Protein AF-A0AAV5A6N0-F1 (afdb_monomer)

Foldseek 3Di:
DPDDDPLVVVLVVVLVVQLVVLLVCCVVLVALCSLVLCLLPLLLVLLVSLQCLLVDPPHDPVLVVLPGQVLSVLLSVLSNLLSVLVVVLCVLVVVNDPNDHPVVLVVVPVVDPPVVSSVCSNVPSRNVSSVVSNVSNVVSNVSSPDDDDDDDPVSVVVSVVSVVVSVVVSLVSLCVSCVVVQQPQDVPDDPSNNDNQDVCNVCVVVVVCVVQVLVVLVVQQQDDPDRCVNVVSLVVCVVVVNNVVSCCSHVNDDPDDDDD

Radius of gyration: 23.98 Å; Cα contacts (8 Å, |Δi|>4): 231; chains: 1; bounding box: 43×50×78 Å

Secondary structure (DSSP, 8-state):
-----HHHHHHHHHHHHHHHHHHHHHHHHS--THHHHHHTTHHHHHHHHHHHGGGSTTS-HHHHHH---HHHHHHHHHHHHHHHHHHHHHHHTTTT-SS---HHHHHHHHHS-HHHHHHHIIIIIIIIHHHHHHHTTHHHHHHHHS----S-HHHHHHHHHHHHHHHHHHHHHHHHHHHHTTT---TTS-GGG-----HHHHHHHHHHHHH-TTHHHHHHHS-SS-TTHHHHHHHHHHHTT-HHHHHHHHH-S-TT----

Mean predicted aligned error: 9.58 Å

Organism: NCBI:txid1419009

pLDDT: mean 87.01, std 12.25, range [33.69, 98.44]

InterPro domains:
  IPR010721 Probable O-methyltransferase UstE-like [PF06966] (23-181)
  IPR010721 Probable O-methyltransferase UstE-like [PTHR32251] (14-182)

Solvent-accessible surface area (backbone atoms only — not comparable to full-atom values): 14402 Å² total; per-residue (Å²): 129,85,80,72,58,73,87,48,54,59,60,52,53,52,38,53,48,49,24,50,50,30,38,52,49,15,66,75,68,72,37,74,45,47,45,66,60,46,60,52,46,45,35,43,52,40,17,43,49,38,27,47,34,37,77,42,90,88,44,51,72,72,50,36,74,68,44,71,31,67,59,10,47,51,51,33,53,53,41,44,54,54,30,52,54,47,39,53,54,38,53,76,72,50,59,74,41,90,85,63,57,62,68,67,56,57,59,50,54,76,75,45,59,70,71,60,46,52,54,43,42,44,54,50,53,18,43,47,47,39,50,51,35,50,54,68,10,44,64,21,42,52,39,48,72,68,67,90,72,75,87,47,72,67,55,52,55,51,50,53,50,50,51,52,50,50,51,51,50,53,45,51,53,34,37,53,48,23,58,74,62,67,24,70,72,52,89,90,51,62,72,72,30,59,47,84,64,49,70,66,70,71,36,46,65,59,52,48,46,69,75,33,83,43,44,64,39,34,61,64,43,47,40,92,90,41,86,63,39,28,56,55,35,43,53,54,29,48,78,68,71,45,32,69,62,38,45,35,61,56,74,39,81,75,90,79,76,80,86,127

Sequence (260 aa):
MQHISPEFSVPIKFCLFNIAWTWIASVITRNVSQVDRVWTFLPTIYTAYYAIYPLLPFADPGIKSLGVSPRAGLMLLLQILWMVRLSYNTWRRGLFSLKDEDYRWEICRKQVPGWAFQIFNFFFIAVAQNILLFILGLPAHNALIRQPTTLGATDIILAELALVVLALEFTADNQQWSFQIKGVINPNEWFGACISWTEDDRQRESISGKKYPDYAAYQERVGMFWPFGTIVKGHLLNSKGKKAEIDRKVWGPVKGKRIE

Nearest PDB structures (foldseek):
  7o3v-assembly1_I  TM=1.937E-01  e=3.008E+00  Escherichia coli

Structure (mmCIF, N/CA/C/O backbone):
data_AF-A0AAV5A6N0-F1
#
_entry.id   AF-A0AAV5A6N0-F1
#
loop_
_atom_site.group_PDB
_atom_site.id
_atom_site.type_symbol
_atom_site.label_atom_id
_atom_site.label_alt_id
_atom_site.label_comp_id
_atom_site.label_asym_id
_atom_site.label_entity_id
_atom_site.label_seq_id
_atom_site.pdbx_PDB_ins_code
_atom_site.Cartn_x
_atom_site.Cartn_y
_atom_site.Cartn_z
_atom_site.occupancy
_atom_site.B_iso_or_equiv
_atom_site.auth_seq_id
_atom_site.auth_comp_id
_atom_site.auth_asym_id
_atom_site.auth_atom_id
_atom_site.pdbx_PDB_model_num
ATOM 1 N N . MET A 1 1 ? 12.523 25.504 -15.447 1.00 42.62 1 MET A N 1
ATOM 2 C CA . MET A 1 1 ? 11.725 24.370 -14.935 1.00 42.62 1 MET A CA 1
ATOM 3 C C . MET A 1 1 ? 12.485 23.108 -15.296 1.00 42.62 1 MET A C 1
ATOM 5 O O . MET A 1 1 ? 12.752 22.923 -16.473 1.00 42.62 1 M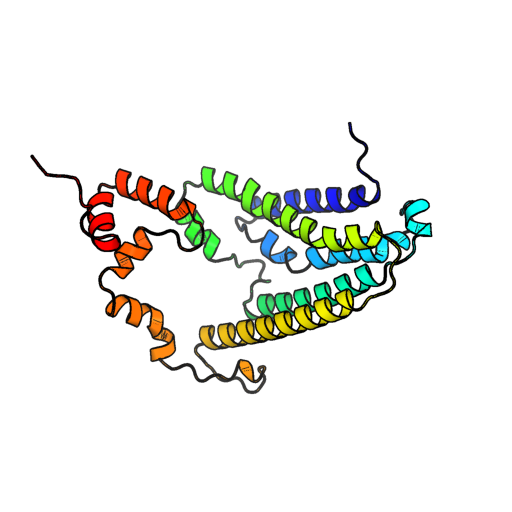ET A O 1
ATOM 9 N N . GLN A 1 2 ? 12.951 22.329 -14.316 1.00 49.78 2 GLN A N 1
ATOM 10 C CA . GLN A 1 2 ? 13.633 21.059 -14.594 1.00 49.78 2 GLN A CA 1
ATOM 11 C C . GLN A 1 2 ? 12.707 20.173 -15.436 1.00 49.78 2 GLN A C 1
ATOM 13 O O . GLN A 1 2 ? 11.541 19.998 -15.084 1.00 49.78 2 GLN A O 1
ATOM 18 N N . HIS A 1 3 ? 13.203 19.670 -16.565 1.00 75.38 3 HIS A N 1
ATOM 19 C CA . HIS A 1 3 ? 12.465 18.711 -17.378 1.00 75.38 3 HIS A CA 1
ATOM 20 C C . HIS A 1 3 ? 12.259 17.439 -16.546 1.00 75.38 3 HIS A C 1
ATOM 22 O O . HIS A 1 3 ? 13.224 16.795 -16.148 1.00 75.38 3 HIS A O 1
ATOM 28 N N . ILE A 1 4 ? 11.001 17.116 -16.238 1.00 80.00 4 ILE A N 1
ATOM 29 C CA . ILE A 1 4 ? 10.629 15.835 -15.628 1.00 80.00 4 ILE A CA 1
ATOM 30 C C . ILE A 1 4 ? 10.998 14.741 -16.629 1.00 80.00 4 ILE A C 1
ATOM 32 O O . ILE A 1 4 ? 10.589 14.837 -17.790 1.00 80.00 4 ILE A O 1
ATOM 36 N N . SER A 1 5 ? 11.748 13.722 -16.199 1.00 87.06 5 SER A N 1
ATOM 37 C CA . SER A 1 5 ? 12.096 12.611 -17.086 1.00 87.06 5 SER A CA 1
ATOM 38 C C . SER A 1 5 ? 10.818 11.944 -17.616 1.00 87.06 5 SER A C 1
ATOM 40 O O . SER A 1 5 ? 9.849 11.801 -16.856 1.00 87.06 5 SER A O 1
ATOM 42 N N . PRO A 1 6 ? 10.749 11.574 -18.903 1.00 86.62 6 PRO A N 1
ATOM 43 C CA . PRO A 1 6 ? 9.479 11.205 -19.529 1.00 86.62 6 PRO A CA 1
ATOM 44 C C . PRO A 1 6 ? 8.810 9.986 -18.881 1.00 86.62 6 PRO A C 1
ATOM 46 O O . PRO A 1 6 ? 7.580 9.943 -18.774 1.00 86.62 6 PRO A O 1
ATOM 49 N N . GLU A 1 7 ? 9.592 9.068 -18.317 1.00 90.19 7 GLU A N 1
ATOM 50 C CA . GLU A 1 7 ? 9.112 7.908 -17.574 1.00 90.19 7 GLU A CA 1
ATOM 51 C C . GLU A 1 7 ? 8.357 8.272 -16.284 1.00 90.19 7 GLU A C 1
ATOM 53 O O . GLU A 1 7 ? 7.518 7.499 -15.827 1.00 90.19 7 GLU A O 1
ATOM 58 N N . PHE A 1 8 ? 8.570 9.465 -15.723 1.00 94.56 8 PHE A N 1
ATOM 59 C CA . PHE A 1 8 ? 7.802 9.979 -14.582 1.00 94.56 8 PHE A CA 1
ATOM 60 C C . PHE A 1 8 ? 6.557 10.769 -14.984 1.00 94.56 8 PHE A C 1
ATOM 62 O O . PHE A 1 8 ? 5.693 11.024 -14.141 1.00 94.56 8 PHE A O 1
ATOM 69 N N . SER A 1 9 ? 6.427 11.143 -16.258 1.00 92.25 9 SER A N 1
ATOM 70 C CA . SER A 1 9 ? 5.360 12.039 -16.707 1.00 92.25 9 SER A CA 1
ATOM 71 C C . SER A 1 9 ? 3.957 11.469 -16.461 1.00 92.25 9 SER A C 1
ATOM 73 O O . SER A 1 9 ? 3.087 12.189 -15.968 1.00 92.25 9 SER A O 1
ATOM 75 N N . VAL A 1 10 ? 3.733 10.184 -16.759 1.00 94.56 10 VAL A N 1
ATOM 76 C CA . VAL A 1 10 ? 2.439 9.513 -16.559 1.00 94.56 10 VAL A CA 1
ATOM 77 C C . VAL A 1 10 ? 2.194 9.192 -15.078 1.00 94.56 10 VAL A C 1
ATOM 79 O O . VAL A 1 10 ? 1.145 9.604 -14.576 1.00 94.56 10 VAL A O 1
ATOM 82 N N . PRO A 1 11 ? 3.123 8.561 -14.329 1.00 96.50 11 PRO A N 1
ATOM 83 C CA . PRO A 1 11 ? 2.917 8.258 -12.913 1.00 96.50 11 PRO A CA 1
ATOM 84 C C . PRO A 1 11 ? 2.667 9.491 -12.045 1.00 96.50 11 PRO A C 1
ATOM 86 O O . PRO A 1 11 ? 1.787 9.452 -11.191 1.00 96.50 11 PRO A O 1
ATOM 89 N N . ILE A 1 12 ? 3.374 10.605 -12.280 1.00 97.38 12 ILE A N 1
ATOM 90 C CA . ILE A 1 12 ? 3.157 11.843 -11.515 1.00 97.38 12 ILE A CA 1
ATOM 91 C C . ILE A 1 12 ? 1.761 12.404 -11.790 1.00 97.38 12 ILE A C 1
ATOM 93 O O . ILE A 1 12 ? 1.041 12.731 -10.849 1.00 97.38 12 ILE A O 1
ATOM 97 N N . LYS A 1 13 ? 1.343 12.483 -13.060 1.00 97.06 13 LYS A N 1
ATOM 98 C CA . LYS A 1 13 ? -0.013 12.938 -13.414 1.00 97.06 13 LYS A CA 1
ATOM 99 C C . LYS A 1 13 ? -1.077 12.030 -12.807 1.00 97.06 13 LYS A C 1
ATOM 101 O O . LYS A 1 13 ? -2.070 12.525 -12.283 1.00 97.06 13 LYS A O 1
ATOM 106 N N . PHE A 1 14 ? -0.853 10.719 -12.836 1.00 97.75 14 PHE A N 1
ATOM 107 C CA . PHE A 1 14 ? -1.757 9.748 -12.236 1.00 97.75 14 PHE A CA 1
ATOM 108 C C . PHE A 1 14 ? -1.814 9.885 -10.708 1.00 97.75 14 PHE A C 1
ATOM 110 O O . PHE A 1 14 ? -2.900 9.846 -10.136 1.00 97.75 14 PHE A O 1
ATOM 117 N N . CYS A 1 15 ? -0.689 10.142 -10.041 1.00 98.19 15 CYS A N 1
ATOM 118 C CA . CYS A 1 15 ? -0.642 10.417 -8.605 1.00 98.19 15 CYS A CA 1
ATOM 119 C C . CYS A 1 15 ? -1.402 11.700 -8.250 1.00 98.19 15 CYS A C 1
ATOM 121 O O . CYS A 1 15 ? -2.264 11.678 -7.374 1.00 98.19 15 CYS A O 1
ATOM 123 N N . LEU A 1 16 ? -1.173 12.793 -8.986 1.00 98.25 16 LEU A N 1
ATOM 124 C CA . LEU A 1 16 ? -1.898 14.056 -8.804 1.00 98.25 16 LEU A CA 1
ATOM 125 C C . LEU A 1 16 ? -3.404 13.894 -9.032 1.00 98.25 16 LEU A C 1
ATOM 127 O O . LEU A 1 16 ? -4.202 14.419 -8.256 1.00 98.25 16 LEU A O 1
ATOM 131 N N . PHE A 1 17 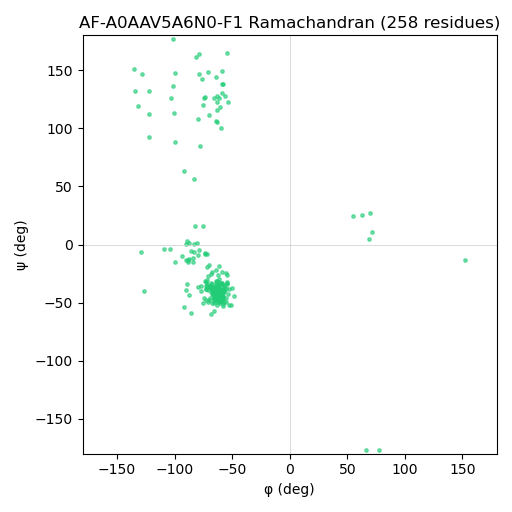? -3.796 13.130 -10.054 1.00 98.19 17 PHE A N 1
ATOM 132 C CA . PHE A 1 17 ? -5.190 12.763 -10.278 1.00 98.19 17 PHE A CA 1
ATOM 133 C C . PHE A 1 17 ? -5.762 12.007 -9.074 1.00 98.19 17 PHE A C 1
ATOM 135 O O . PHE A 1 17 ? -6.837 12.364 -8.593 1.00 98.19 17 PHE A O 1
ATOM 142 N N . ASN A 1 18 ? -5.037 11.012 -8.550 1.00 98.19 18 ASN A N 1
ATOM 143 C CA . ASN A 1 18 ? -5.483 10.241 -7.393 1.00 98.19 18 ASN A CA 1
ATOM 144 C C . ASN A 1 18 ? -5.620 11.084 -6.121 1.00 98.19 18 ASN A C 1
ATOM 146 O O . ASN A 1 18 ? -6.623 10.965 -5.418 1.00 98.19 18 ASN A O 1
ATOM 150 N N . ILE A 1 19 ? -4.687 12.002 -5.870 1.00 98.44 19 ILE A N 1
ATOM 151 C CA . ILE A 1 19 ? -4.791 12.987 -4.783 1.00 98.44 19 ILE A CA 1
ATOM 152 C C . ILE A 1 19 ? -6.065 13.821 -4.940 1.00 98.44 19 ILE A C 1
ATOM 154 O O . ILE A 1 19 ? -6.847 13.942 -3.997 1.00 98.44 19 ILE A O 1
ATOM 158 N N . ALA A 1 20 ? -6.286 14.379 -6.132 1.00 98.25 20 ALA A N 1
ATOM 159 C CA . ALA A 1 20 ? -7.414 15.262 -6.386 1.00 98.25 20 ALA A CA 1
ATOM 160 C C . ALA A 1 20 ? -8.752 14.537 -6.208 1.00 98.25 20 ALA A C 1
ATOM 162 O O . ALA A 1 20 ? -9.602 15.012 -5.455 1.00 98.25 20 ALA A O 1
ATOM 163 N N . TRP A 1 21 ? -8.948 13.381 -6.853 1.00 97.50 21 TRP A N 1
ATOM 164 C CA . TRP A 1 21 ? -10.245 12.708 -6.785 1.00 97.50 21 TRP A CA 1
ATOM 165 C C . TRP A 1 21 ? -10.503 12.108 -5.398 1.00 97.50 21 TRP A C 1
ATOM 167 O O . TRP A 1 21 ? -11.629 12.230 -4.920 1.00 97.50 21 TRP A O 1
ATOM 177 N N . THR A 1 22 ? -9.500 11.525 -4.719 1.00 96.62 22 THR A N 1
ATOM 178 C CA . THR A 1 22 ? -9.703 10.965 -3.364 1.00 96.62 22 THR A CA 1
ATOM 179 C C . THR A 1 22 ? -10.096 12.053 -2.370 1.00 96.62 22 THR A C 1
ATOM 181 O O . THR A 1 22 ? -10.990 11.837 -1.550 1.00 96.62 22 THR A O 1
ATOM 184 N N . TRP A 1 23 ? -9.493 13.241 -2.474 1.00 98.00 23 TRP A N 1
ATOM 185 C CA . TRP A 1 23 ? -9.856 14.391 -1.649 1.00 98.00 23 TRP A CA 1
ATOM 186 C C . TRP A 1 23 ? -11.234 14.965 -1.999 1.00 98.00 23 TRP A C 1
ATOM 188 O O . TRP A 1 23 ? -12.063 15.164 -1.113 1.00 98.00 23 TRP A O 1
ATOM 198 N N . ILE A 1 24 ? -11.526 15.195 -3.282 1.00 98.00 24 ILE A N 1
ATOM 199 C CA . ILE A 1 24 ? -12.835 15.716 -3.710 1.00 98.00 24 ILE A CA 1
ATOM 200 C C . ILE A 1 24 ? -13.952 14.759 -3.277 1.00 98.00 24 ILE A C 1
ATOM 202 O O . ILE A 1 24 ? -14.941 15.180 -2.672 1.00 98.00 24 ILE A O 1
ATOM 206 N N . ALA A 1 25 ? -13.775 13.461 -3.527 1.00 96.50 25 ALA A N 1
ATOM 207 C CA . ALA A 1 25 ? -14.723 12.440 -3.113 1.00 96.50 25 ALA A CA 1
ATOM 208 C C . ALA A 1 25 ? -14.880 12.408 -1.588 1.00 96.50 25 ALA A C 1
ATOM 210 O O . ALA A 1 25 ? -16.007 12.256 -1.113 1.00 96.50 25 ALA A O 1
ATOM 211 N N . SER A 1 26 ? -13.809 12.603 -0.808 1.00 95.50 26 SER A N 1
ATOM 212 C CA . SER A 1 26 ? -13.919 12.608 0.653 1.00 95.50 26 SER A CA 1
ATOM 213 C C . SER A 1 26 ? -14.704 13.792 1.201 1.00 95.50 26 SER A C 1
ATOM 215 O O . SER A 1 26 ? -15.463 13.627 2.158 1.00 95.50 26 SER A O 1
ATOM 217 N N . VAL A 1 27 ? -14.606 14.959 0.565 1.00 96.19 27 VAL A N 1
ATOM 218 C CA . VAL A 1 27 ? -15.408 16.136 0.924 1.00 96.19 27 VAL A CA 1
ATOM 219 C C . VAL A 1 27 ? -16.884 15.932 0.564 1.00 96.19 27 VAL A C 1
ATOM 221 O O . VAL A 1 27 ? -17.751 16.182 1.403 1.00 96.19 27 VAL A O 1
ATOM 224 N N . ILE A 1 28 ? -17.179 15.436 -0.644 1.00 96.25 28 ILE A N 1
ATOM 225 C CA . ILE A 1 28 ? -18.558 15.228 -1.128 1.00 96.25 28 ILE A CA 1
ATOM 226 C C . ILE A 1 28 ? -19.276 14.153 -0.306 1.00 96.25 28 ILE A C 1
ATOM 228 O O . ILE A 1 28 ? -20.402 14.350 0.144 1.00 96.25 28 ILE A O 1
ATOM 232 N N . THR A 1 29 ? -18.620 13.011 -0.103 1.00 94.38 29 THR A N 1
ATOM 233 C CA . THR A 1 29 ? -19.214 11.849 0.581 1.00 94.38 29 THR A CA 1
ATOM 234 C C . THR A 1 29 ? -19.119 11.932 2.101 1.00 94.38 29 THR A C 1
ATOM 236 O O . THR A 1 29 ? -19.740 11.127 2.790 1.00 94.38 29 THR A O 1
ATOM 239 N N . ARG A 1 30 ? -18.331 12.880 2.633 1.00 92.75 30 ARG A N 1
ATOM 240 C CA . ARG A 1 30 ? -17.928 12.952 4.049 1.00 92.75 30 ARG A CA 1
ATOM 241 C C . ARG A 1 30 ? -17.249 11.675 4.562 1.00 92.75 30 ARG A C 1
ATOM 243 O O . ARG A 1 30 ? -17.246 11.429 5.765 1.00 92.75 30 ARG A O 1
ATOM 250 N N . ASN A 1 31 ? -16.653 10.899 3.658 1.00 93.25 31 ASN A N 1
ATOM 251 C CA . ASN A 1 31 ? -15.955 9.651 3.939 1.00 93.25 31 ASN A CA 1
ATOM 252 C C . ASN A 1 31 ? -14.509 9.761 3.434 1.00 93.25 31 ASN A C 1
ATOM 254 O O . ASN A 1 31 ? -14.284 9.824 2.224 1.00 93.25 31 ASN A O 1
ATOM 258 N N . VAL A 1 32 ? -13.535 9.786 4.348 1.00 94.38 32 VAL A N 1
ATOM 259 C CA . VAL A 1 32 ? -12.106 9.970 4.025 1.00 94.38 32 VAL A CA 1
ATOM 260 C C . VAL A 1 32 ? -11.391 8.684 3.606 1.00 94.38 32 VAL A C 1
ATOM 262 O O . VAL A 1 32 ? -10.279 8.749 3.089 1.00 94.38 32 VAL A O 1
ATOM 265 N N . SER A 1 33 ? -12.054 7.529 3.692 1.00 92.12 33 SER A N 1
ATOM 266 C CA . SER A 1 33 ? -11.520 6.224 3.276 1.00 92.12 33 SER A CA 1
ATOM 267 C C . SER A 1 33 ? -11.484 6.002 1.759 1.00 92.12 33 SER A C 1
ATOM 269 O O . SER A 1 33 ? -11.314 4.880 1.289 1.00 92.12 33 SER A O 1
ATOM 271 N N . GLN A 1 34 ? -11.605 7.059 0.951 1.00 92.88 34 GLN A N 1
ATOM 272 C CA . GLN A 1 34 ? -11.480 6.956 -0.509 1.00 92.88 34 GLN A CA 1
ATOM 273 C C . GLN A 1 34 ? -10.108 6.416 -0.918 1.00 92.88 34 GLN A C 1
ATOM 275 O O . GLN A 1 34 ? -10.014 5.588 -1.822 1.00 92.88 34 GLN A O 1
ATOM 280 N N . VAL A 1 35 ? -9.052 6.853 -0.223 1.00 92.69 35 VAL A N 1
ATOM 281 C CA . VAL A 1 35 ? -7.691 6.375 -0.480 1.00 92.69 35 VAL A CA 1
ATOM 282 C C . VAL A 1 35 ? -7.521 4.904 -0.103 1.00 92.69 35 VAL A C 1
ATOM 284 O O . VAL A 1 35 ? -6.890 4.164 -0.852 1.00 92.69 35 VAL A O 1
ATOM 287 N N . ASP A 1 36 ? -8.157 4.456 0.987 1.00 89.38 36 ASP A N 1
ATOM 288 C CA . ASP A 1 36 ? -8.085 3.071 1.474 1.00 89.38 36 ASP A CA 1
ATOM 289 C C . ASP A 1 36 ? -8.577 2.082 0.399 1.00 89.38 36 ASP A C 1
ATOM 291 O O . ASP A 1 36 ? -8.027 0.992 0.235 1.00 89.38 36 ASP A O 1
ATOM 295 N N . ARG A 1 37 ? -9.566 2.496 -0.406 1.00 87.19 37 ARG A N 1
ATOM 296 C CA . ARG A 1 37 ? -10.141 1.686 -1.492 1.00 87.19 37 ARG A CA 1
ATOM 297 C C . ARG A 1 37 ? -9.170 1.471 -2.648 1.00 87.19 37 ARG A C 1
ATOM 299 O O . ARG A 1 37 ? -9.099 0.370 -3.186 1.00 87.19 37 ARG A O 1
ATOM 306 N N . VAL A 1 38 ? -8.413 2.500 -3.027 1.00 91.31 38 VAL A N 1
ATOM 307 C CA . VAL A 1 38 ? -7.443 2.407 -4.134 1.00 91.31 38 VAL A CA 1
ATOM 308 C C . VAL A 1 38 ? -6.064 1.932 -3.700 1.00 91.31 38 VAL A C 1
ATOM 310 O O . VAL A 1 38 ? -5.280 1.477 -4.535 1.00 91.31 38 VAL A O 1
ATOM 313 N N . TRP A 1 39 ? -5.788 1.955 -2.395 1.00 90.31 39 TRP A N 1
ATOM 314 C CA . TRP A 1 39 ? -4.541 1.477 -1.803 1.00 90.31 39 TRP A CA 1
ATOM 315 C C . TRP A 1 39 ? -4.218 0.026 -2.196 1.00 90.31 39 TRP A C 1
ATOM 317 O O . TRP A 1 39 ? -3.061 -0.317 -2.410 1.00 90.31 39 TRP A O 1
ATOM 327 N N . THR A 1 40 ? -5.251 -0.798 -2.384 1.00 88.94 40 THR A N 1
ATOM 328 C CA . THR A 1 40 ? -5.143 -2.214 -2.776 1.00 88.94 40 THR A CA 1
ATOM 329 C C . THR A 1 40 ? -4.752 -2.454 -4.241 1.00 88.94 40 THR A C 1
ATOM 331 O O . THR A 1 40 ? -4.462 -3.587 -4.618 1.00 88.94 40 THR A O 1
ATOM 334 N N . PHE A 1 41 ? -4.709 -1.405 -5.071 1.00 93.81 41 PHE A N 1
ATOM 335 C CA . PHE A 1 41 ? -4.453 -1.522 -6.513 1.00 93.81 41 PHE A CA 1
ATOM 336 C C . PHE A 1 41 ? -3.300 -0.641 -6.997 1.00 93.81 41 PHE A C 1
ATOM 338 O O . PHE A 1 41 ? -2.503 -1.065 -7.838 1.00 93.81 41 PHE A O 1
ATOM 345 N N . LEU A 1 42 ? -3.196 0.587 -6.479 1.00 96.50 42 LEU A N 1
ATOM 346 C CA . LEU A 1 42 ? -2.241 1.581 -6.974 1.00 96.50 42 LEU A CA 1
ATOM 347 C C . LEU A 1 42 ? -0.772 1.121 -6.939 1.00 96.50 42 LEU A C 1
ATOM 349 O O . LEU A 1 42 ? -0.087 1.356 -7.936 1.00 96.50 42 LEU A O 1
ATOM 353 N N . PRO A 1 43 ? -0.267 0.421 -5.901 1.00 96.62 43 PRO A N 1
ATOM 354 C CA . PRO A 1 43 ? 1.119 -0.048 -5.884 1.00 96.62 43 PRO A CA 1
ATOM 355 C C . PRO A 1 43 ? 1.435 -0.996 -7.043 1.00 96.62 43 PRO A C 1
ATOM 357 O O . PRO A 1 43 ? 2.481 -0.870 -7.683 1.00 96.62 43 PRO A O 1
ATOM 360 N N . THR A 1 44 ? 0.505 -1.902 -7.370 1.00 97.50 44 THR A N 1
ATOM 361 C CA . THR A 1 44 ? 0.630 -2.788 -8.533 1.00 97.50 44 THR A CA 1
ATOM 362 C C . THR A 1 44 ? 0.608 -1.991 -9.826 1.00 97.50 44 THR A C 1
ATOM 364 O O . THR A 1 44 ? 1.432 -2.255 -10.690 1.00 97.50 44 THR A O 1
ATOM 367 N N . ILE A 1 45 ? -0.274 -0.994 -9.963 1.00 98.12 45 ILE A N 1
ATOM 368 C CA . ILE A 1 45 ? -0.357 -0.170 -11.181 1.00 98.12 45 ILE A CA 1
ATOM 369 C C . ILE A 1 45 ? 0.953 0.593 -11.422 1.00 98.12 45 ILE A C 1
ATOM 371 O O . ILE A 1 45 ? 1.475 0.562 -12.537 1.00 98.12 45 ILE A O 1
ATOM 375 N N . TYR A 1 46 ? 1.521 1.234 -10.395 1.00 98.25 46 TYR A N 1
ATOM 376 C CA . TYR A 1 46 ? 2.799 1.943 -10.531 1.00 98.25 46 TYR A CA 1
ATOM 377 C C . TYR A 1 46 ? 3.961 0.992 -10.834 1.00 98.25 46 TYR A C 1
ATOM 379 O O . TYR A 1 46 ? 4.776 1.269 -11.713 1.00 98.25 46 TYR A O 1
ATOM 387 N N . THR A 1 47 ? 4.018 -0.152 -10.152 1.00 98.19 47 THR A N 1
ATOM 388 C CA . THR A 1 47 ? 5.051 -1.173 -10.390 1.00 98.19 47 THR A CA 1
ATOM 389 C C . THR A 1 47 ? 4.938 -1.756 -11.799 1.00 98.19 47 THR A C 1
ATOM 391 O O . THR A 1 47 ? 5.942 -1.878 -12.502 1.00 98.19 47 THR A O 1
ATOM 394 N N . ALA A 1 48 ? 3.715 -2.055 -12.246 1.00 98.19 48 ALA A N 1
ATOM 395 C CA . ALA A 1 48 ? 3.430 -2.578 -13.575 1.00 98.19 48 ALA A CA 1
ATOM 396 C C . ALA A 1 48 ? 3.830 -1.582 -14.653 1.00 98.19 48 ALA A C 1
ATOM 398 O O . ALA A 1 48 ? 4.498 -1.976 -15.604 1.00 98.19 48 ALA A O 1
ATOM 399 N N . TYR A 1 49 ? 3.484 -0.301 -14.470 1.00 97.81 49 TYR A N 1
ATOM 400 C CA . TYR A 1 49 ? 3.876 0.764 -15.385 1.00 97.81 49 TYR A CA 1
ATOM 401 C C . TYR A 1 49 ? 5.381 0.722 -15.654 1.00 97.81 49 TYR A C 1
ATOM 403 O O . TYR A 1 49 ? 5.768 0.638 -16.812 1.00 97.81 49 TYR A O 1
ATOM 411 N N . TYR A 1 50 ? 6.228 0.694 -14.619 1.00 97.12 50 TYR A N 1
ATOM 412 C CA . TYR A 1 50 ? 7.681 0.651 -14.815 1.00 97.12 50 TYR A CA 1
ATOM 413 C C . TYR A 1 50 ? 8.181 -0.683 -15.377 1.00 97.12 50 TYR A C 1
ATOM 415 O O . TYR A 1 50 ? 9.089 -0.684 -16.205 1.00 97.12 50 TYR A O 1
ATOM 423 N N . ALA A 1 51 ? 7.586 -1.810 -14.977 1.00 96.56 51 ALA A N 1
ATOM 424 C CA . ALA A 1 51 ? 7.971 -3.125 -15.484 1.00 96.56 51 ALA A CA 1
ATOM 425 C C . ALA A 1 51 ? 7.701 -3.280 -16.992 1.00 96.56 51 ALA A C 1
ATOM 427 O O . ALA A 1 51 ? 8.497 -3.908 -17.689 1.00 96.56 51 ALA A O 1
ATOM 428 N N . ILE A 1 52 ? 6.613 -2.688 -17.500 1.00 96.31 52 ILE A N 1
ATOM 429 C CA . ILE A 1 52 ? 6.218 -2.787 -18.914 1.00 96.31 52 ILE A CA 1
ATOM 430 C C . ILE A 1 52 ? 6.522 -1.527 -19.730 1.00 96.31 52 ILE A C 1
ATOM 432 O O . ILE A 1 52 ? 6.307 -1.551 -20.938 1.00 96.31 52 ILE A O 1
ATOM 436 N N . TYR A 1 53 ? 7.020 -0.444 -19.117 1.00 96.12 53 TYR A N 1
ATOM 437 C CA . TYR A 1 53 ? 7.275 0.837 -19.793 1.00 96.12 53 TYR A CA 1
ATOM 438 C C . TYR A 1 53 ? 8.043 0.682 -21.119 1.00 96.12 53 TYR A C 1
ATOM 440 O O . TYR A 1 53 ? 7.574 1.241 -22.105 1.00 96.12 53 TYR A O 1
ATOM 448 N N . PRO A 1 54 ? 9.111 -0.140 -21.234 1.00 94.94 54 PRO A N 1
ATOM 449 C CA . PRO A 1 54 ? 9.806 -0.379 -22.508 1.00 94.94 54 PRO A CA 1
ATOM 450 C C . PRO A 1 54 ? 8.922 -0.879 -23.660 1.00 94.94 54 PRO A C 1
ATOM 452 O O . PRO A 1 54 ? 9.277 -0.702 -24.821 1.00 94.94 54 PRO A O 1
ATOM 455 N N . LEU A 1 55 ? 7.787 -1.513 -23.358 1.00 95.00 55 LEU A N 1
ATOM 456 C CA . LEU A 1 55 ? 6.841 -2.036 -24.347 1.00 95.00 55 LEU A CA 1
ATOM 457 C C . LEU A 1 55 ? 5.788 -1.002 -24.767 1.00 95.00 55 LEU A C 1
ATOM 459 O O . LEU A 1 55 ? 5.060 -1.221 -25.735 1.00 95.00 55 LEU A O 1
ATOM 463 N N . LEU A 1 56 ? 5.664 0.113 -24.041 1.00 95.00 56 LEU A N 1
ATOM 464 C CA . LEU A 1 56 ? 4.618 1.100 -24.288 1.00 95.00 56 LEU A CA 1
ATOM 465 C C . LEU A 1 56 ? 4.947 1.953 -25.525 1.00 95.00 56 LEU A C 1
ATOM 467 O O . LEU A 1 56 ? 6.100 2.341 -25.743 1.00 95.00 56 LEU A O 1
ATOM 471 N N . PRO A 1 57 ? 3.939 2.315 -26.344 1.00 92.88 57 PRO A N 1
ATOM 472 C CA . PRO A 1 57 ? 4.167 3.023 -27.604 1.00 92.88 57 PRO A CA 1
ATOM 473 C C . PRO A 1 57 ? 4.795 4.404 -27.392 1.00 92.88 57 PRO A C 1
ATOM 475 O O . PRO A 1 57 ? 5.603 4.839 -28.211 1.00 92.88 57 PRO A O 1
ATOM 478 N N . PHE A 1 58 ? 4.482 5.051 -26.270 1.00 91.81 58 PHE A N 1
ATOM 479 C CA . PHE A 1 58 ? 4.973 6.374 -25.889 1.00 91.81 58 PHE A CA 1
ATOM 480 C C . PHE A 1 58 ? 6.282 6.353 -25.085 1.00 91.81 58 PHE A C 1
ATOM 482 O O . PHE A 1 58 ? 6.731 7.414 -24.664 1.00 91.81 58 PHE A O 1
ATOM 489 N N . ALA A 1 59 ? 6.887 5.185 -24.851 1.00 92.81 59 ALA A N 1
ATOM 490 C CA . ALA A 1 59 ? 8.165 5.120 -24.155 1.00 92.81 59 ALA A CA 1
ATOM 491 C C . ALA A 1 59 ? 9.314 5.656 -25.012 1.00 92.81 59 ALA A C 1
ATOM 493 O O . ALA A 1 59 ? 9.321 5.517 -26.243 1.00 92.81 59 ALA A O 1
ATOM 494 N N . ASP A 1 60 ? 10.303 6.242 -24.345 1.00 91.00 60 ASP A N 1
ATOM 495 C CA . ASP A 1 60 ? 11.454 6.855 -24.995 1.00 91.00 60 ASP A CA 1
ATOM 496 C C . ASP A 1 60 ? 12.288 5.822 -25.756 1.00 91.00 60 ASP A C 1
ATOM 498 O O . ASP A 1 60 ? 12.469 4.703 -25.265 1.00 91.00 60 ASP A O 1
ATOM 502 N N . PRO A 1 61 ? 12.875 6.186 -26.911 1.00 90.94 61 PRO A N 1
ATOM 503 C CA . PRO A 1 61 ? 13.718 5.274 -27.684 1.00 90.94 61 PRO A CA 1
ATOM 504 C C . PRO A 1 61 ? 14.847 4.640 -26.860 1.00 90.94 61 PRO A C 1
ATOM 506 O O . PRO A 1 61 ? 15.115 3.448 -27.000 1.00 90.94 61 PRO A O 1
ATOM 509 N N . GLY A 1 62 ? 15.458 5.411 -25.952 1.00 89.31 62 GLY A N 1
ATOM 510 C CA . GLY A 1 62 ? 16.492 4.906 -25.048 1.00 89.31 62 GLY A CA 1
ATOM 511 C C . GLY A 1 62 ? 15.969 3.803 -24.129 1.00 89.31 62 GLY A C 1
ATOM 512 O O . GLY A 1 62 ? 16.581 2.746 -24.041 1.00 89.31 62 GLY A O 1
ATOM 513 N N . ILE A 1 63 ? 14.794 3.981 -23.524 1.00 90.88 63 ILE A N 1
ATOM 514 C CA . ILE A 1 63 ? 14.214 2.965 -22.638 1.00 90.88 63 ILE A CA 1
ATOM 515 C C . ILE A 1 63 ? 13.698 1.752 -23.417 1.00 90.88 63 ILE A C 1
ATOM 517 O O . ILE A 1 63 ? 13.861 0.620 -22.966 1.00 90.88 63 ILE A O 1
ATOM 521 N N . LYS A 1 64 ? 13.153 1.956 -24.621 1.00 92.25 64 LYS A N 1
ATOM 522 C CA . LYS A 1 64 ? 12.786 0.852 -25.520 1.00 92.25 64 LYS A CA 1
ATOM 523 C C . LYS A 1 64 ? 13.986 -0.039 -25.838 1.00 92.25 64 LYS A C 1
ATOM 525 O O . LYS A 1 64 ? 13.849 -1.258 -25.815 1.00 92.25 64 LYS A O 1
ATOM 530 N N . SER A 1 65 ? 15.159 0.555 -26.072 1.00 90.12 65 SER A N 1
ATOM 531 C CA . SER A 1 65 ? 16.389 -0.204 -26.337 1.00 90.12 65 SER A CA 1
ATOM 532 C C . SER A 1 65 ? 16.903 -1.006 -25.136 1.00 90.12 65 SER A C 1
ATOM 534 O O . SER A 1 65 ? 17.575 -2.012 -25.340 1.00 90.12 65 SER A O 1
ATOM 536 N N . LEU A 1 66 ? 16.554 -0.615 -23.901 1.00 89.19 66 LEU A N 1
ATOM 537 C CA . LEU A 1 66 ? 16.885 -1.391 -22.698 1.00 89.19 66 LEU A CA 1
ATOM 538 C C . LEU A 1 66 ? 16.063 -2.683 -22.600 1.00 89.19 66 LEU A C 1
ATOM 540 O O . LEU A 1 66 ? 16.509 -3.648 -21.988 1.00 89.19 66 LEU A O 1
ATOM 544 N N . GLY A 1 67 ? 14.864 -2.712 -23.186 1.00 91.00 67 GLY A N 1
ATOM 545 C CA . GLY A 1 67 ? 13.953 -3.844 -23.063 1.00 91.00 67 GLY A CA 1
ATOM 546 C C . GLY A 1 67 ? 13.425 -4.052 -21.637 1.00 91.00 67 GLY A C 1
ATOM 547 O O . GLY A 1 67 ? 13.670 -3.270 -20.714 1.00 91.00 67 GLY A O 1
ATOM 548 N N . VAL A 1 68 ? 12.635 -5.113 -21.462 1.00 91.88 68 VAL A N 1
ATOM 549 C CA . VAL A 1 68 ? 11.979 -5.432 -20.185 1.00 91.88 68 VAL A CA 1
ATOM 550 C C . VAL A 1 68 ? 12.989 -5.991 -19.187 1.00 91.88 68 VAL A C 1
ATOM 552 O O . VAL A 1 68 ? 13.653 -6.988 -19.455 1.00 91.88 68 VAL A O 1
ATOM 555 N N . SER A 1 69 ? 13.050 -5.383 -18.000 1.00 93.44 69 SER A N 1
ATOM 556 C CA . SER A 1 69 ? 13.910 -5.830 -16.901 1.00 93.44 69 SER A CA 1
ATOM 557 C C . SER A 1 69 ? 13.330 -7.080 -16.219 1.00 93.44 69 SER A C 1
ATOM 559 O O . SER A 1 69 ? 12.242 -6.994 -15.634 1.00 93.44 69 SER A O 1
ATOM 561 N N . PRO A 1 70 ? 14.048 -8.224 -16.190 1.00 94.12 70 PRO A N 1
ATOM 562 C CA . PRO A 1 70 ? 13.605 -9.416 -15.460 1.00 94.12 70 PRO A CA 1
ATOM 563 C C . PRO A 1 70 ? 13.370 -9.144 -13.969 1.00 94.12 70 PRO A C 1
ATOM 565 O O . PRO A 1 70 ? 12.439 -9.674 -13.368 1.00 94.12 70 PRO A O 1
ATOM 568 N N . ARG A 1 71 ? 14.184 -8.260 -13.378 1.00 95.44 71 ARG A N 1
ATOM 569 C CA . ARG A 1 71 ? 14.070 -7.836 -11.978 1.00 95.44 71 ARG A CA 1
ATOM 570 C C . ARG A 1 71 ? 12.804 -7.020 -11.727 1.00 95.44 71 ARG A C 1
ATOM 572 O O . ARG A 1 71 ? 12.120 -7.265 -10.738 1.00 95.44 71 ARG A O 1
ATOM 579 N N . ALA A 1 72 ? 12.459 -6.092 -12.622 1.00 95.62 72 ALA A N 1
ATOM 580 C CA . ALA A 1 72 ? 11.199 -5.354 -12.517 1.00 95.62 72 ALA A CA 1
ATOM 581 C C . ALA A 1 72 ? 9.984 -6.288 -12.679 1.00 95.62 72 ALA A C 1
ATOM 583 O O . ALA A 1 72 ? 8.994 -6.130 -11.967 1.00 95.62 72 ALA A O 1
ATOM 584 N N . GLY A 1 73 ? 10.083 -7.302 -13.548 1.00 95.50 73 GLY A N 1
ATOM 585 C CA . GLY A 1 73 ? 9.073 -8.359 -13.673 1.00 95.50 73 GLY A CA 1
ATOM 586 C C . GLY A 1 73 ? 8.901 -9.186 -12.393 1.00 95.50 73 GLY A C 1
ATOM 587 O O . GLY A 1 73 ? 7.774 -9.414 -11.956 1.00 95.50 73 GLY A O 1
ATOM 588 N N . LEU A 1 74 ? 10.003 -9.572 -11.743 1.00 96.62 74 LEU A N 1
ATOM 589 C CA . LEU A 1 74 ? 9.979 -10.267 -10.450 1.00 96.62 74 LEU A CA 1
ATOM 590 C C . LEU A 1 74 ? 9.337 -9.406 -9.349 1.00 96.62 74 LEU A C 1
ATOM 592 O O . LEU A 1 74 ? 8.475 -9.888 -8.616 1.00 96.62 74 LEU A O 1
ATOM 596 N N . MET A 1 75 ? 9.702 -8.121 -9.270 1.00 97.25 75 MET A N 1
ATOM 597 C CA . MET A 1 75 ? 9.078 -7.167 -8.345 1.00 97.25 75 MET A CA 1
ATOM 598 C C . MET A 1 75 ? 7.574 -7.039 -8.597 1.00 97.25 75 MET A C 1
ATOM 600 O O . MET A 1 75 ? 6.799 -7.056 -7.645 1.00 97.25 75 MET A O 1
ATOM 604 N N . LEU A 1 76 ? 7.149 -6.966 -9.863 1.00 98.00 76 LEU A N 1
ATOM 605 C CA . LEU A 1 76 ? 5.734 -6.925 -10.223 1.00 98.00 76 LEU A CA 1
ATOM 606 C C . LEU A 1 76 ? 4.990 -8.185 -9.767 1.00 98.00 76 LEU A C 1
ATOM 608 O O . LEU A 1 76 ? 3.912 -8.067 -9.192 1.00 98.00 76 LEU A O 1
ATOM 612 N N . LEU A 1 77 ? 5.554 -9.376 -9.979 1.00 98.00 77 LEU A N 1
ATOM 613 C CA . LEU A 1 77 ? 4.934 -10.627 -9.536 1.00 98.00 77 LEU A CA 1
ATOM 614 C C . LEU A 1 77 ? 4.729 -10.646 -8.014 1.00 98.00 77 LEU A C 1
ATOM 616 O O . LEU A 1 77 ? 3.625 -10.924 -7.544 1.00 98.00 77 LEU A O 1
ATOM 620 N N . LEU A 1 78 ? 5.766 -10.304 -7.245 1.00 98.06 78 LEU A N 1
ATOM 621 C CA . LEU A 1 78 ? 5.684 -10.241 -5.782 1.00 98.06 78 LEU A CA 1
ATOM 622 C C . LEU A 1 78 ? 4.677 -9.176 -5.318 1.00 98.06 78 LEU A C 1
ATOM 624 O O . LEU A 1 78 ? 3.880 -9.427 -4.415 1.00 98.06 78 LEU A O 1
ATOM 628 N N . GLN A 1 79 ? 4.660 -8.015 -5.977 1.00 97.56 79 GLN A N 1
ATOM 629 C CA . GLN A 1 79 ? 3.716 -6.931 -5.712 1.00 97.56 79 GLN A CA 1
ATOM 630 C C . GLN A 1 79 ? 2.263 -7.352 -5.993 1.00 97.56 79 GLN A C 1
ATOM 632 O O . GLN A 1 79 ? 1.374 -7.011 -5.212 1.00 97.56 79 GLN A O 1
ATOM 637 N N . ILE A 1 80 ? 2.017 -8.124 -7.061 1.00 97.81 80 ILE A N 1
ATOM 638 C CA . ILE A 1 80 ? 0.702 -8.709 -7.368 1.00 97.81 80 ILE A CA 1
ATOM 639 C C . ILE A 1 80 ? 0.282 -9.670 -6.257 1.00 97.81 80 ILE A C 1
ATOM 641 O O . ILE A 1 80 ? -0.826 -9.537 -5.745 1.00 97.81 80 ILE A O 1
ATOM 645 N N . LEU A 1 81 ? 1.151 -10.600 -5.848 1.00 97.69 81 LEU A N 1
ATOM 646 C CA . LEU A 1 81 ? 0.841 -11.546 -4.768 1.00 97.69 81 LEU A CA 1
ATOM 647 C C . LEU A 1 81 ? 0.499 -10.813 -3.464 1.00 97.69 81 LEU A C 1
ATOM 649 O O . LEU A 1 81 ? -0.499 -11.130 -2.813 1.00 97.69 81 LEU A O 1
ATOM 653 N N . TRP A 1 82 ? 1.289 -9.796 -3.112 1.00 97.19 82 TRP A N 1
ATOM 654 C CA . TRP A 1 82 ? 1.061 -8.986 -1.917 1.00 97.19 82 TRP A CA 1
ATOM 655 C C . TRP A 1 82 ? -0.267 -8.216 -1.989 1.00 97.19 82 TRP A C 1
ATOM 657 O O . TRP A 1 82 ? -1.036 -8.204 -1.026 1.00 97.19 82 TRP A O 1
ATOM 667 N N . MET A 1 83 ? -0.599 -7.643 -3.147 1.00 95.69 83 MET A N 1
ATOM 668 C CA . MET A 1 83 ? -1.854 -6.906 -3.343 1.00 95.69 83 MET A CA 1
ATOM 669 C C . MET A 1 83 ? -3.080 -7.819 -3.428 1.00 95.69 83 MET A C 1
ATOM 671 O O . MET A 1 83 ? -4.148 -7.435 -2.952 1.00 95.69 83 MET A O 1
ATOM 675 N N . VAL A 1 84 ? -2.948 -9.045 -3.945 1.00 95.12 84 VAL A N 1
ATOM 676 C CA . VAL A 1 84 ? -4.007 -10.068 -3.892 1.00 95.12 84 VAL A CA 1
ATOM 677 C C . VAL A 1 84 ? -4.292 -10.464 -2.444 1.00 95.12 84 VAL A C 1
ATOM 679 O O . VAL A 1 84 ? -5.455 -10.445 -2.036 1.00 95.12 84 VAL A O 1
ATOM 682 N N . ARG A 1 85 ? -3.249 -10.748 -1.645 1.00 94.19 85 ARG A N 1
ATOM 683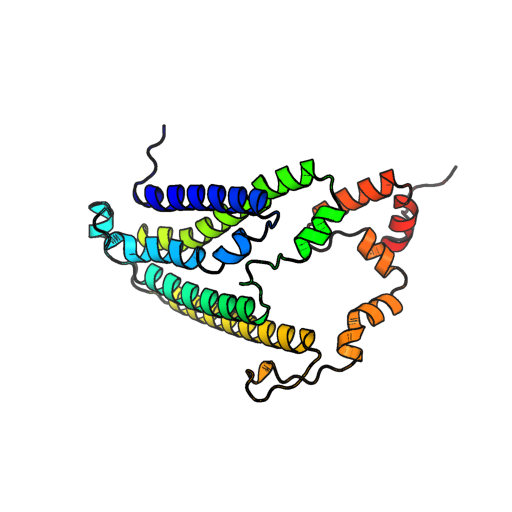 C CA . ARG A 1 85 ? -3.379 -11.036 -0.202 1.00 94.19 85 ARG A CA 1
ATOM 684 C C . ARG A 1 85 ? -4.152 -9.926 0.503 1.00 94.19 85 ARG A C 1
ATOM 686 O O . ARG A 1 85 ? -5.132 -10.170 1.208 1.00 94.19 85 ARG A O 1
ATOM 693 N N . LEU A 1 86 ? -3.704 -8.698 0.296 1.00 93.19 86 LEU A N 1
ATOM 694 C CA . LEU A 1 86 ? -4.290 -7.523 0.906 1.00 93.19 86 LEU A CA 1
ATOM 695 C C . LEU A 1 86 ? -5.740 -7.302 0.453 1.00 93.19 86 LEU A C 1
ATOM 697 O O . LEU A 1 86 ? -6.600 -7.058 1.293 1.00 93.19 86 LEU A O 1
ATOM 701 N N . SER A 1 87 ? -6.026 -7.411 -0.846 1.00 92.69 87 SER A N 1
ATOM 702 C CA . SER A 1 87 ? -7.381 -7.258 -1.391 1.00 92.69 87 SER A CA 1
ATOM 703 C C . SER A 1 87 ? -8.333 -8.298 -0.808 1.00 92.69 87 SER A C 1
ATOM 705 O O . SER A 1 87 ? -9.449 -7.959 -0.422 1.00 92.69 87 SER A O 1
ATOM 707 N N . TYR A 1 88 ? -7.880 -9.547 -0.669 1.00 91.00 88 TYR A N 1
ATOM 708 C CA . TYR A 1 88 ? -8.630 -10.595 0.017 1.00 91.00 88 TYR A CA 1
ATOM 709 C C . TYR A 1 88 ? -8.929 -10.220 1.478 1.00 91.00 88 TYR A C 1
ATOM 711 O O . TYR A 1 88 ? -10.070 -10.346 1.929 1.00 91.00 88 TYR A O 1
ATOM 719 N N . ASN A 1 89 ? -7.944 -9.691 2.210 1.00 89.62 89 ASN A N 1
ATOM 720 C CA . ASN A 1 89 ? -8.144 -9.235 3.587 1.00 89.62 89 ASN A CA 1
ATOM 721 C C . ASN A 1 89 ? -9.146 -8.065 3.679 1.00 89.62 89 ASN A C 1
ATOM 723 O O . ASN A 1 89 ? -10.055 -8.082 4.509 1.00 89.62 89 ASN A O 1
ATOM 727 N N . THR A 1 90 ? -9.023 -7.080 2.788 1.00 87.25 90 THR A N 1
ATOM 728 C CA . THR A 1 90 ? -9.927 -5.923 2.678 1.00 87.25 90 THR A CA 1
ATOM 729 C C . THR A 1 90 ? -11.358 -6.357 2.359 1.00 87.25 90 THR A C 1
ATOM 731 O O . THR A 1 90 ? -12.303 -5.879 2.990 1.00 87.25 90 THR A O 1
ATOM 734 N N . TRP A 1 91 ? -11.525 -7.301 1.428 1.00 87.19 91 TRP A N 1
ATOM 735 C CA . TRP A 1 91 ? -12.826 -7.851 1.048 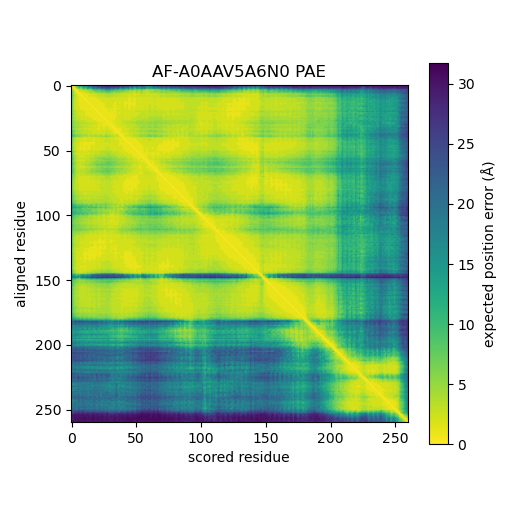1.00 87.19 91 TRP A CA 1
ATOM 736 C C . TRP A 1 91 ? -13.523 -8.553 2.213 1.00 87.19 91 TRP A C 1
ATOM 738 O O . TRP A 1 91 ? -14.672 -8.224 2.505 1.00 87.19 91 TRP A O 1
ATOM 748 N N . ARG A 1 92 ? -12.827 -9.444 2.935 1.00 85.44 92 ARG A N 1
ATOM 749 C CA . ARG A 1 92 ? -13.406 -10.149 4.097 1.00 85.44 92 ARG A CA 1
ATOM 750 C C . ARG A 1 92 ? -13.898 -9.200 5.182 1.00 85.44 92 ARG A C 1
ATOM 752 O O . ARG A 1 92 ? -14.931 -9.439 5.795 1.00 85.44 92 ARG A O 1
ATOM 759 N N . ARG A 1 93 ? -13.182 -8.094 5.391 1.00 79.19 93 ARG A N 1
ATOM 760 C CA . ARG A 1 93 ? -13.538 -7.066 6.379 1.00 79.19 93 ARG A CA 1
ATOM 761 C C . ARG A 1 93 ? -14.624 -6.098 5.895 1.00 79.19 93 ARG A C 1
ATOM 763 O O . ARG A 1 93 ? -14.950 -5.167 6.622 1.00 79.19 93 ARG A O 1
ATOM 770 N N . GLY A 1 94 ? -15.159 -6.282 4.685 1.00 79.88 94 GLY A N 1
ATOM 771 C CA . GLY A 1 94 ? -16.194 -5.418 4.111 1.00 79.88 94 GLY A CA 1
ATOM 772 C C . GLY A 1 94 ? -15.702 -4.025 3.705 1.00 79.88 94 GLY A C 1
ATOM 773 O O . GLY A 1 94 ? -16.507 -3.167 3.358 1.00 79.88 94 GLY A O 1
ATOM 774 N N . LEU A 1 95 ? -14.387 -3.783 3.691 1.00 74.81 95 LEU A N 1
ATOM 775 C CA . LEU A 1 95 ? -13.801 -2.450 3.486 1.00 74.81 95 LEU A CA 1
ATOM 776 C C . LEU A 1 95 ? -13.932 -1.925 2.042 1.00 74.81 95 LEU A C 1
ATOM 778 O O . LEU A 1 95 ? -13.666 -0.754 1.784 1.00 74.81 95 LEU A O 1
ATOM 782 N N . PHE A 1 96 ? -14.389 -2.756 1.097 1.00 82.00 96 PHE A N 1
ATOM 783 C CA . PHE A 1 96 ? -14.788 -2.305 -0.244 1.00 82.00 96 PHE A CA 1
ATOM 784 C C . PHE A 1 96 ? -16.183 -1.664 -0.289 1.00 82.00 96 PHE A C 1
ATOM 786 O O . PHE A 1 96 ? -16.586 -1.139 -1.328 1.00 82.00 96 PHE A O 1
ATOM 793 N N . SER A 1 97 ? -16.923 -1.668 0.820 1.00 83.25 97 SER A N 1
ATOM 794 C CA . SER A 1 97 ? -18.184 -0.945 0.934 1.00 83.25 97 SER A CA 1
ATOM 795 C C . SER A 1 97 ? -17.984 0.553 0.689 1.00 83.25 97 SER A C 1
ATOM 797 O O . SER A 1 97 ? -17.117 1.213 1.270 1.00 83.25 97 SER A O 1
ATOM 799 N N . LEU A 1 98 ? -18.821 1.118 -0.182 1.00 79.75 98 LEU A N 1
ATOM 800 C CA . LEU A 1 98 ? -18.819 2.556 -0.468 1.00 79.75 98 LEU A CA 1
ATOM 801 C C . LEU A 1 98 ? -19.375 3.385 0.698 1.00 79.75 98 LEU A C 1
ATOM 803 O O . LEU A 1 98 ? -19.132 4.590 0.765 1.00 79.75 98 LEU A O 1
ATOM 807 N N . LYS A 1 99 ? -20.125 2.748 1.604 1.00 83.44 99 LYS A N 1
ATOM 808 C CA . LYS A 1 99 ? -20.744 3.405 2.759 1.00 83.44 99 LYS A CA 1
ATOM 809 C C . LYS A 1 99 ? -19.825 3.405 3.971 1.00 83.44 99 LYS A C 1
ATOM 811 O O . LYS A 1 99 ? -19.825 4.380 4.716 1.00 83.44 99 LYS A O 1
ATOM 816 N N . ASP A 1 100 ? -19.033 2.351 4.127 1.00 84.31 100 ASP A N 1
ATOM 817 C CA . ASP A 1 100 ? -18.197 2.184 5.306 1.00 84.31 100 ASP A CA 1
ATOM 818 C C . ASP A 1 100 ? -16.936 3.044 5.220 1.00 84.31 100 ASP A C 1
ATOM 820 O O . ASP A 1 100 ? -16.393 3.331 4.147 1.00 84.31 100 ASP A O 1
ATOM 824 N N . GLU A 1 101 ? -16.501 3.502 6.383 1.00 88.62 101 GLU A N 1
ATOM 825 C CA . GLU A 1 101 ? -15.301 4.297 6.588 1.00 88.62 101 GLU A CA 1
ATOM 826 C C . GLU A 1 101 ? -14.476 3.624 7.683 1.00 88.62 101 GLU A C 1
ATOM 828 O O . GLU A 1 101 ? -15.024 3.017 8.607 1.00 88.62 101 GLU A O 1
ATOM 833 N N . ASP A 1 102 ? -13.154 3.714 7.586 1.00 88.00 102 ASP A N 1
ATOM 834 C CA . ASP A 1 102 ? -12.282 3.164 8.611 1.00 88.00 102 ASP A CA 1
ATOM 835 C C . ASP A 1 102 ? -12.536 3.856 9.964 1.00 88.00 102 ASP A C 1
ATOM 837 O O . ASP A 1 102 ? -12.471 5.083 10.101 1.00 88.00 102 ASP A O 1
ATOM 841 N N . TYR A 1 103 ? -12.808 3.044 10.989 1.00 87.44 103 TYR A N 1
ATOM 842 C CA . TYR A 1 103 ? -13.147 3.491 12.342 1.00 87.44 103 TYR A CA 1
ATOM 843 C C . TYR A 1 103 ? -12.099 4.436 12.957 1.00 87.44 103 TYR A C 1
ATOM 845 O O . TYR A 1 103 ? -12.429 5.276 13.803 1.00 87.44 103 TYR A O 1
ATOM 853 N N . ARG A 1 104 ? -10.829 4.345 12.530 1.00 89.38 104 ARG A N 1
ATOM 854 C CA . ARG A 1 104 ? -9.742 5.221 12.998 1.00 89.38 104 ARG A CA 1
ATOM 855 C C . ARG A 1 104 ? -10.042 6.688 12.706 1.00 89.38 104 ARG A C 1
ATOM 857 O O . ARG A 1 104 ? -9.691 7.557 13.508 1.00 89.38 104 ARG A O 1
ATOM 864 N N . TRP A 1 105 ? -10.726 6.976 11.602 1.00 91.25 105 TRP A N 1
ATOM 865 C CA . TRP A 1 105 ? -11.066 8.340 11.212 1.00 91.25 105 TRP A CA 1
ATOM 866 C C . TRP A 1 105 ? -12.167 8.939 12.088 1.00 91.25 105 TRP A C 1
ATOM 868 O O . TRP A 1 105 ? -12.147 10.138 12.374 1.00 91.25 105 TRP A O 1
ATOM 878 N N . GLU A 1 106 ? -13.107 8.129 12.579 1.00 90.06 106 GLU A N 1
ATOM 879 C CA . GLU A 1 106 ? -14.091 8.569 13.576 1.00 90.06 106 GLU A CA 1
ATOM 880 C C . GLU A 1 106 ? -13.410 8.937 14.902 1.00 90.06 106 GLU A C 1
ATOM 882 O O . GLU A 1 106 ? -13.659 10.012 15.456 1.00 90.06 106 GLU A O 1
ATOM 887 N N . ILE A 1 107 ? -12.494 8.085 15.377 1.00 89.12 107 ILE A N 1
ATOM 888 C CA . ILE A 1 107 ? -11.705 8.349 16.588 1.00 89.12 107 ILE A CA 1
ATOM 889 C C . ILE A 1 107 ? -10.889 9.638 16.421 1.00 89.12 107 ILE A C 1
ATOM 891 O O . ILE A 1 107 ? -10.873 10.473 17.325 1.00 89.12 107 ILE A O 1
ATOM 895 N N . CYS A 1 108 ? -10.253 9.830 15.262 1.00 88.50 108 CYS A N 1
ATOM 896 C CA . CYS A 1 108 ? -9.483 11.035 14.961 1.00 88.50 108 CYS A CA 1
ATOM 897 C C . CYS A 1 108 ? -10.365 12.296 14.955 1.00 88.50 108 CYS A C 1
ATOM 899 O O . CYS A 1 108 ? -10.025 13.275 15.620 1.00 88.50 108 CYS A O 1
ATOM 901 N N . ARG A 1 109 ? -11.541 12.263 14.306 1.00 88.88 109 ARG A N 1
ATOM 902 C CA . ARG A 1 109 ? -12.494 13.395 14.294 1.00 88.88 109 ARG A CA 1
ATOM 903 C C . ARG A 1 109 ? -12.964 13.809 15.681 1.00 88.88 109 ARG A C 1
ATOM 905 O O . ARG A 1 109 ? -13.192 14.990 15.903 1.00 88.88 109 ARG A O 1
ATOM 912 N N . LYS A 1 110 ? -13.091 12.870 16.621 1.00 89.56 110 LYS A N 1
ATOM 913 C CA . LYS A 1 110 ? -13.465 13.180 18.013 1.00 89.56 110 LYS A CA 1
ATOM 914 C C . LYS A 1 110 ? -12.360 13.910 18.786 1.00 89.56 110 LYS A C 1
ATOM 916 O O . LYS A 1 110 ? -12.641 14.497 19.826 1.00 89.56 110 LYS A O 1
ATOM 921 N N . GLN A 1 111 ? -11.115 13.869 18.309 1.00 88.50 111 GLN A N 1
ATOM 922 C CA . GLN A 1 111 ? -9.953 14.424 19.009 1.00 88.50 111 GLN A CA 1
ATOM 923 C C . GLN A 1 111 ? -9.522 15.807 18.505 1.00 88.50 111 GLN A C 1
ATOM 925 O O . GLN A 1 111 ? -8.746 16.471 19.192 1.00 88.50 111 GLN A O 1
ATOM 930 N N . VAL A 1 112 ? -9.998 16.256 17.337 1.00 87.50 112 VAL A N 1
ATOM 931 C CA . VAL A 1 112 ? -9.585 17.532 16.728 1.00 87.50 112 VAL A CA 1
ATOM 932 C C . VAL A 1 112 ? -10.776 18.336 16.187 1.00 87.50 112 VAL A C 1
ATOM 934 O O . VAL A 1 112 ? -11.768 17.750 15.759 1.00 87.50 112 VAL A O 1
ATOM 937 N N . PRO A 1 113 ? -10.696 19.681 16.148 1.00 93.38 113 PRO A N 1
ATOM 938 C CA . PRO A 1 113 ? -11.712 20.510 15.501 1.00 93.38 113 PRO A CA 1
ATOM 939 C C . PRO A 1 113 ? -11.888 20.167 14.015 1.00 93.38 113 PRO A C 1
ATOM 941 O O . PRO A 1 113 ? -10.924 19.830 13.327 1.00 93.38 113 PRO A O 1
ATOM 944 N N . GLY A 1 114 ? -13.103 20.341 13.484 1.00 92.38 114 GLY A N 1
ATOM 945 C CA . GLY A 1 114 ? -13.433 19.967 12.102 1.00 92.38 114 GLY A CA 1
ATOM 946 C C . GLY A 1 114 ? -12.559 20.631 11.029 1.00 92.38 114 GLY A C 1
ATOM 947 O O . GLY A 1 114 ? -12.189 19.977 10.058 1.00 92.38 114 GLY A O 1
ATOM 948 N N . TRP A 1 115 ? -12.161 21.896 11.213 1.00 94.12 115 TRP A N 1
ATOM 949 C CA . TRP A 1 115 ? -11.260 22.584 10.277 1.00 94.12 115 TRP A CA 1
ATOM 950 C C . TRP A 1 115 ? -9.862 21.945 10.252 1.00 94.12 115 TRP A C 1
ATOM 952 O O . TRP A 1 115 ? -9.296 21.736 9.181 1.00 94.12 115 TRP A O 1
ATOM 962 N N . ALA A 1 116 ? -9.333 21.566 11.420 1.00 92.69 116 ALA A N 1
ATOM 963 C CA . ALA A 1 116 ? -8.038 20.905 11.540 1.00 92.69 116 ALA A CA 1
ATOM 964 C C . ALA A 1 116 ? -8.099 19.495 10.940 1.00 92.69 116 ALA A C 1
ATOM 966 O O . ALA A 1 116 ? -7.162 19.068 10.265 1.00 92.69 116 ALA A O 1
ATOM 967 N N . PHE A 1 117 ? -9.234 18.807 11.102 1.00 93.94 117 PHE A N 1
ATOM 968 C CA . PHE A 1 117 ? -9.476 17.527 10.443 1.00 93.94 117 PHE A CA 1
ATOM 969 C C . PHE A 1 117 ? -9.479 17.645 8.914 1.00 93.94 117 PHE A C 1
ATOM 971 O O . PHE A 1 117 ? -8.955 16.760 8.251 1.00 93.94 117 PHE A O 1
ATOM 978 N N . GLN A 1 118 ? -10.010 18.726 8.329 1.00 96.25 118 GLN A N 1
ATOM 979 C CA . GLN A 1 118 ? -9.976 18.910 6.869 1.00 96.25 118 GLN A CA 1
ATOM 980 C C . GLN A 1 118 ? -8.566 19.187 6.333 1.00 96.25 118 GLN A C 1
ATOM 982 O O . GLN A 1 118 ? -8.201 18.664 5.280 1.00 96.25 118 GLN A O 1
ATOM 987 N N . ILE A 1 119 ? -7.743 19.935 7.074 1.00 95.62 119 ILE A N 1
ATOM 988 C CA . ILE A 1 119 ? -6.315 20.099 6.751 1.00 95.62 119 ILE A CA 1
ATOM 989 C C . ILE A 1 119 ? -5.612 18.736 6.802 1.00 95.62 119 ILE A C 1
ATOM 991 O O . ILE A 1 119 ? -4.886 18.371 5.877 1.00 95.62 119 ILE A O 1
ATOM 995 N N . PHE A 1 120 ? -5.871 17.951 7.849 1.00 94.06 120 PHE A N 1
ATOM 996 C CA . PHE A 1 120 ? -5.336 16.597 7.989 1.00 94.06 120 PHE A CA 1
ATOM 997 C C . PHE A 1 120 ? -5.810 15.658 6.865 1.00 94.06 120 PHE A C 1
ATOM 999 O O . PHE A 1 120 ? -4.998 14.945 6.282 1.00 94.06 120 PHE A O 1
ATOM 1006 N N . ASN A 1 121 ? -7.093 15.704 6.500 1.00 95.88 121 ASN A N 1
ATOM 1007 C CA . ASN A 1 121 ? -7.664 14.957 5.380 1.00 95.88 121 ASN A CA 1
ATOM 1008 C C . ASN A 1 121 ? -6.913 15.258 4.075 1.00 95.88 121 ASN A C 1
ATOM 1010 O O . ASN A 1 121 ? -6.462 14.341 3.395 1.00 95.88 121 ASN A O 1
ATOM 1014 N N . PHE A 1 122 ? -6.697 16.535 3.755 1.00 97.62 122 PHE A N 1
ATOM 1015 C CA . PHE A 1 122 ? -5.981 16.903 2.538 1.00 97.62 122 PHE A CA 1
ATOM 1016 C C . PHE A 1 122 ? -4.510 16.457 2.561 1.00 97.62 122 PHE A C 1
ATOM 1018 O O . PHE A 1 122 ? -4.077 15.704 1.690 1.00 97.62 122 PHE A O 1
ATOM 1025 N N . PHE A 1 123 ? -3.730 16.886 3.556 1.00 97.19 123 PHE A N 1
ATOM 1026 C CA . PHE A 1 123 ? -2.279 16.672 3.537 1.00 97.19 123 PHE A CA 1
ATOM 1027 C C . PHE A 1 123 ? -1.868 15.242 3.895 1.00 97.19 123 PHE A C 1
ATOM 1029 O O . PHE A 1 123 ? -0.950 14.695 3.286 1.00 97.19 123 PHE A O 1
ATOM 1036 N N . PHE A 1 124 ? -2.522 14.627 4.879 1.00 95.31 124 PHE A N 1
ATOM 1037 C CA . PHE A 1 124 ? -2.141 13.298 5.346 1.00 95.31 124 PHE A CA 1
ATOM 1038 C C . PHE A 1 124 ? -2.907 12.200 4.610 1.00 95.31 124 PHE A C 1
ATOM 1040 O O . PHE A 1 124 ? -2.281 11.299 4.056 1.00 95.31 124 PHE A O 1
ATOM 1047 N N . ILE A 1 125 ? -4.241 12.270 4.584 1.00 95.00 125 ILE A N 1
ATOM 1048 C CA . ILE A 1 125 ? -5.065 11.177 4.044 1.00 95.00 125 ILE A CA 1
ATOM 1049 C C . ILE A 1 125 ? -5.005 11.149 2.514 1.00 95.00 125 ILE A C 1
ATOM 1051 O O . ILE A 1 125 ? -4.780 10.090 1.943 1.00 95.00 125 ILE A O 1
ATOM 1055 N N . ALA A 1 126 ? -5.144 12.290 1.837 1.00 97.00 126 ALA A N 1
ATOM 1056 C CA . ALA A 1 126 ? -5.107 12.327 0.376 1.00 97.00 126 ALA A CA 1
ATOM 1057 C C . ALA A 1 126 ? -3.676 12.435 -0.177 1.00 97.00 126 ALA A C 1
ATOM 1059 O O . ALA A 1 126 ? -3.243 11.558 -0.926 1.00 97.00 126 ALA A O 1
ATOM 1060 N N . VAL A 1 127 ? -2.922 13.481 0.181 1.00 98.06 127 VAL A N 1
ATOM 1061 C CA . VAL A 1 127 ? -1.597 13.751 -0.410 1.00 98.06 127 VAL A CA 1
ATOM 1062 C C . VAL A 1 127 ? -0.561 12.704 0.006 1.00 98.06 127 VAL A C 1
ATOM 1064 O O . VAL A 1 127 ? -0.011 12.017 -0.856 1.00 98.06 127 VAL A O 1
ATOM 1067 N N . ALA A 1 128 ? -0.291 12.549 1.306 1.00 97.50 128 ALA A N 1
ATOM 1068 C CA . ALA A 1 128 ? 0.796 11.683 1.763 1.00 97.50 128 ALA A CA 1
ATOM 1069 C C . ALA A 1 128 ? 0.568 10.201 1.418 1.00 97.50 128 ALA A C 1
ATOM 1071 O O . ALA A 1 128 ? 1.505 9.539 0.977 1.00 97.50 128 ALA A O 1
ATOM 1072 N N . GLN A 1 129 ? -0.663 9.688 1.550 1.00 96.50 129 GLN A N 1
ATOM 1073 C CA . GLN A 1 129 ? -0.964 8.295 1.191 1.00 96.50 129 GLN A CA 1
ATOM 1074 C C . GLN A 1 129 ? -0.796 8.029 -0.312 1.00 96.50 129 GLN A C 1
ATOM 1076 O O . GLN A 1 129 ? -0.177 7.035 -0.680 1.00 96.50 129 GLN A O 1
ATOM 1081 N N . ASN A 1 130 ? -1.275 8.909 -1.198 1.00 98.12 130 ASN A N 1
ATOM 1082 C CA . ASN A 1 130 ? -1.092 8.707 -2.642 1.00 98.12 130 ASN A CA 1
ATOM 1083 C C . ASN A 1 130 ? 0.376 8.841 -3.074 1.00 98.12 130 ASN A C 1
ATOM 1085 O O . ASN A 1 130 ? 0.831 8.083 -3.932 1.00 98.12 130 ASN A O 1
ATOM 1089 N N . ILE A 1 131 ? 1.142 9.742 -2.449 1.00 98.00 131 ILE A N 1
ATOM 1090 C CA . ILE A 1 131 ? 2.593 9.824 -2.665 1.00 98.00 131 ILE A CA 1
ATOM 1091 C C . ILE A 1 131 ? 3.281 8.537 -2.197 1.00 98.00 131 ILE A C 1
ATOM 1093 O O . ILE A 1 131 ? 4.122 8.011 -2.922 1.00 98.00 131 ILE A O 1
ATOM 1097 N N . LEU A 1 132 ? 2.913 7.998 -1.032 1.00 97.38 132 LEU A N 1
ATOM 1098 C CA . LEU A 1 132 ? 3.442 6.723 -0.539 1.00 97.38 132 LEU A CA 1
ATOM 1099 C C . LEU A 1 132 ? 3.160 5.584 -1.530 1.00 97.38 132 LEU A C 1
ATOM 1101 O O . LEU A 1 132 ? 4.071 4.835 -1.876 1.00 97.38 132 LEU A O 1
ATOM 1105 N N . LEU A 1 133 ? 1.925 5.496 -2.030 1.00 96.94 133 LEU A N 1
ATOM 1106 C CA . LEU A 1 133 ? 1.510 4.507 -3.028 1.00 96.94 133 LEU A CA 1
ATOM 1107 C C . LEU A 1 133 ? 2.318 4.599 -4.325 1.00 96.94 133 LEU A C 1
ATOM 1109 O O . LEU A 1 133 ? 2.695 3.574 -4.889 1.00 96.94 133 LEU A O 1
ATOM 1113 N N . PHE A 1 134 ? 2.617 5.817 -4.774 1.00 97.69 134 PHE A N 1
ATOM 1114 C CA . PHE A 1 134 ? 3.510 6.061 -5.903 1.00 97.69 134 PHE A CA 1
ATOM 1115 C C . PHE A 1 134 ? 4.954 5.627 -5.608 1.00 97.69 134 PHE A C 1
ATOM 1117 O O . PHE A 1 134 ? 5.569 4.937 -6.424 1.00 97.69 134 PHE A O 1
ATOM 1124 N N . ILE A 1 135 ? 5.485 5.978 -4.432 1.00 97.62 135 ILE A N 1
ATOM 1125 C CA . ILE A 1 135 ? 6.863 5.656 -4.033 1.00 97.62 135 ILE A CA 1
ATOM 1126 C C . ILE A 1 135 ? 7.101 4.141 -3.978 1.00 97.62 135 ILE A C 1
ATOM 1128 O O . ILE A 1 135 ? 8.196 3.692 -4.320 1.00 97.62 135 ILE A O 1
ATOM 1132 N N . LEU A 1 136 ? 6.083 3.344 -3.636 1.00 96.75 136 LEU A N 1
ATOM 1133 C CA . LEU A 1 136 ? 6.169 1.878 -3.665 1.00 96.75 136 LEU A CA 1
ATOM 1134 C C . LEU A 1 136 ? 6.502 1.311 -5.058 1.00 96.75 136 LEU A C 1
ATOM 1136 O O . LEU A 1 136 ? 7.072 0.228 -5.138 1.00 96.75 136 LEU A O 1
ATOM 1140 N N . GLY A 1 137 ? 6.223 2.040 -6.146 1.00 96.88 137 GLY A N 1
ATOM 1141 C CA . GLY A 1 137 ? 6.609 1.645 -7.507 1.00 96.88 137 GLY A CA 1
ATOM 1142 C C . GLY A 1 137 ? 8.042 2.027 -7.909 1.00 96.88 137 GLY A C 1
ATOM 1143 O O . GLY A 1 137 ? 8.567 1.500 -8.892 1.00 96.88 137 GLY A O 1
ATOM 1144 N N . LEU A 1 138 ? 8.714 2.919 -7.170 1.00 96.44 138 LEU A N 1
ATOM 1145 C CA . LEU A 1 138 ? 10.056 3.410 -7.525 1.00 96.44 138 LEU A CA 1
ATOM 1146 C C . LEU A 1 138 ? 11.165 2.343 -7.527 1.00 96.44 138 LEU A C 1
ATOM 1148 O O . LEU A 1 138 ? 12.085 2.465 -8.339 1.00 96.44 138 LEU A O 1
ATOM 1152 N N . PRO A 1 139 ? 11.133 1.285 -6.694 1.00 95.56 139 PRO A N 1
ATOM 1153 C CA . PRO A 1 139 ? 12.082 0.183 -6.826 1.00 95.56 139 PRO A CA 1
ATOM 1154 C C . PRO A 1 139 ? 12.065 -0.460 -8.223 1.00 95.56 139 PRO A C 1
ATOM 1156 O O . PRO A 1 139 ? 13.132 -0.728 -8.777 1.00 95.56 139 PRO A O 1
ATOM 1159 N N . ALA A 1 140 ? 10.886 -0.619 -8.838 1.00 96.12 140 ALA A N 1
ATOM 1160 C CA . ALA A 1 140 ? 10.767 -1.144 -10.199 1.00 96.12 140 ALA A CA 1
ATOM 1161 C C . ALA A 1 140 ? 11.295 -0.158 -11.252 1.00 96.12 140 ALA A C 1
ATOM 1163 O O . ALA A 1 140 ? 11.958 -0.578 -12.198 1.00 96.12 140 ALA A O 1
ATOM 1164 N N . HIS A 1 141 ? 11.097 1.151 -11.054 1.00 95.62 141 HIS A N 1
ATOM 1165 C CA . HIS A 1 141 ? 11.758 2.176 -11.871 1.00 95.62 141 HIS A CA 1
ATOM 1166 C C . HIS A 1 141 ? 13.290 2.066 -11.792 1.00 95.62 141 HIS A C 1
ATOM 1168 O O . HIS A 1 141 ? 13.975 2.065 -12.812 1.00 95.62 141 HIS A O 1
ATOM 1174 N N . ASN A 1 142 ? 13.851 1.906 -10.592 1.00 94.44 142 ASN A N 1
ATOM 1175 C CA . ASN A 1 142 ? 15.297 1.743 -10.436 1.00 94.44 142 ASN A CA 1
ATOM 1176 C C . ASN A 1 142 ? 15.811 0.479 -11.147 1.00 94.44 142 ASN A C 1
ATOM 1178 O O . ASN A 1 142 ? 16.877 0.520 -11.762 1.00 94.44 142 ASN A O 1
ATOM 1182 N N . ALA A 1 143 ? 15.054 -0.621 -11.091 1.00 93.62 143 ALA A N 1
ATOM 1183 C CA . ALA A 1 143 ? 15.369 -1.865 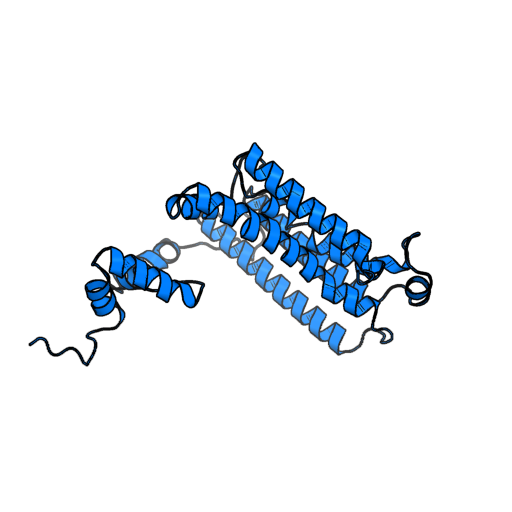-11.795 1.00 93.62 143 ALA A CA 1
ATOM 1184 C C . ALA A 1 143 ? 15.241 -1.754 -13.327 1.00 93.62 143 ALA A C 1
ATOM 1186 O O . ALA A 1 143 ? 15.891 -2.515 -14.045 1.00 93.62 143 ALA A O 1
ATOM 1187 N N . LEU A 1 144 ? 14.413 -0.828 -13.819 1.00 92.75 144 LEU A N 1
ATOM 1188 C CA . LEU A 1 144 ? 14.274 -0.500 -15.235 1.00 92.75 144 LEU A CA 1
ATOM 1189 C C . LEU A 1 144 ? 15.495 0.273 -15.763 1.00 92.75 144 LEU A C 1
ATOM 1191 O O . LEU A 1 144 ? 16.013 -0.090 -16.815 1.00 92.75 144 LEU A O 1
ATOM 1195 N N . ILE A 1 145 ? 15.947 1.313 -15.048 1.00 90.94 145 ILE A N 1
ATOM 1196 C CA . ILE A 1 145 ? 17.017 2.219 -15.513 1.00 90.94 145 ILE A CA 1
ATOM 1197 C C . ILE A 1 145 ? 18.421 1.626 -15.317 1.00 90.94 145 ILE A C 1
ATOM 1199 O O . ILE A 1 145 ? 19.307 1.834 -16.143 1.00 90.94 145 ILE A O 1
ATOM 1203 N N . ARG A 1 146 ? 18.659 0.885 -14.228 1.00 84.56 146 ARG A N 1
ATOM 1204 C CA . ARG A 1 146 ? 19.991 0.352 -13.879 1.00 84.56 146 ARG A CA 1
ATOM 1205 C C . ARG A 1 146 ? 20.220 -1.063 -14.442 1.00 84.56 146 ARG A C 1
ATOM 1207 O O . ARG A 1 146 ? 20.383 -2.009 -13.673 1.00 84.56 146 ARG A O 1
ATOM 1214 N N . GLN A 1 147 ? 20.225 -1.208 -15.773 1.00 75.50 147 GLN A N 1
ATOM 1215 C CA . GLN A 1 147 ? 20.547 -2.462 -16.493 1.00 75.50 147 GLN A CA 1
ATOM 1216 C C . GLN A 1 147 ? 22.008 -2.465 -17.019 1.00 75.50 147 GLN A C 1
ATOM 1218 O O . GLN A 1 147 ? 22.487 -1.384 -17.362 1.00 75.50 147 GLN A O 1
ATOM 1223 N N . PRO A 1 148 ? 22.734 -3.612 -17.113 1.00 64.56 148 PRO A N 1
ATOM 1224 C CA . PRO A 1 148 ? 22.249 -4.993 -17.069 1.00 64.56 148 PRO A CA 1
ATOM 1225 C C . PRO A 1 148 ? 22.877 -5.863 -15.961 1.00 64.56 148 PRO A C 1
ATOM 1227 O O . PRO A 1 148 ? 24.092 -6.005 -15.837 1.00 64.56 148 PRO A O 1
ATOM 1230 N N . THR A 1 149 ? 22.016 -6.565 -15.232 1.00 65.75 149 THR A N 1
ATOM 1231 C CA . THR A 1 149 ? 22.327 -7.870 -14.643 1.00 65.75 149 THR A CA 1
ATOM 1232 C C . THR A 1 149 ? 21.129 -8.763 -14.924 1.00 65.75 149 THR A C 1
ATOM 1234 O O . THR A 1 149 ? 19.984 -8.355 -14.711 1.00 65.75 149 THR A O 1
ATOM 1237 N N . THR A 1 150 ? 21.371 -9.975 -15.423 1.00 86.25 150 THR A N 1
ATOM 1238 C CA . THR A 1 150 ? 20.382 -11.054 -15.313 1.00 86.25 150 THR A CA 1
ATOM 1239 C C . THR A 1 150 ? 20.001 -11.226 -13.840 1.00 86.25 150 THR A C 1
ATOM 1241 O O . THR A 1 150 ? 20.699 -10.721 -12.955 1.00 86.25 150 THR A O 1
ATOM 1244 N N . LEU A 1 151 ? 18.908 -11.935 -13.552 1.00 90.81 151 LEU A N 1
ATOM 1245 C CA . LEU A 1 151 ? 18.593 -12.269 -12.161 1.00 90.81 151 LEU A CA 1
ATOM 1246 C C . LEU A 1 151 ? 19.803 -12.960 -11.522 1.00 90.81 151 LEU A C 1
ATOM 1248 O O . LEU A 1 151 ? 20.321 -13.945 -12.052 1.00 90.81 151 LEU A O 1
ATOM 1252 N N . GLY A 1 152 ? 20.285 -12.382 -10.427 1.00 91.69 152 GLY A N 1
ATOM 1253 C CA . GLY A 1 152 ? 21.401 -12.899 -9.653 1.00 91.69 152 GLY A CA 1
ATOM 1254 C C . GLY A 1 152 ? 20.919 -13.627 -8.406 1.00 91.69 152 GLY A C 1
ATOM 1255 O O . GLY A 1 152 ? 19.734 -13.629 -8.073 1.00 91.69 152 GLY A O 1
ATOM 1256 N N . ALA A 1 153 ? 21.863 -14.195 -7.657 1.00 93.06 153 ALA A N 1
ATOM 1257 C CA . ALA A 1 153 ? 21.562 -14.883 -6.403 1.00 93.06 153 ALA A CA 1
ATOM 1258 C C . ALA A 1 153 ? 20.826 -13.980 -5.395 1.00 93.06 153 ALA A C 1
ATOM 1260 O O . ALA A 1 153 ? 19.887 -14.423 -4.742 1.00 93.06 153 ALA A O 1
ATOM 1261 N N . THR A 1 154 ? 21.199 -12.698 -5.302 1.00 93.06 154 THR A N 1
ATOM 1262 C CA . THR A 1 154 ? 20.543 -11.741 -4.396 1.00 93.06 154 THR A CA 1
ATOM 1263 C C . THR A 1 154 ? 19.069 -11.529 -4.738 1.00 93.06 154 THR A C 1
ATOM 1265 O O . THR A 1 154 ? 18.258 -11.409 -3.826 1.00 93.06 154 THR A O 1
ATOM 1268 N N . ASP A 1 155 ? 18.702 -11.524 -6.023 1.00 94.12 155 ASP A N 1
ATOM 1269 C CA . ASP A 1 155 ? 17.301 -11.381 -6.434 1.00 94.12 155 ASP A CA 1
ATOM 1270 C C . ASP A 1 155 ? 16.465 -12.576 -5.973 1.00 94.12 155 ASP A C 1
ATOM 1272 O O . ASP A 1 155 ? 15.355 -12.398 -5.475 1.00 94.12 155 ASP A O 1
ATOM 1276 N N . ILE A 1 156 ? 17.024 -13.784 -6.095 1.00 95.06 156 ILE A N 1
ATOM 1277 C CA . ILE A 1 156 ? 16.376 -15.031 -5.678 1.00 95.06 156 ILE A CA 1
ATOM 1278 C C . ILE A 1 156 ? 16.206 -15.052 -4.156 1.00 95.06 156 ILE A C 1
ATOM 1280 O O . ILE A 1 156 ? 15.090 -15.229 -3.679 1.00 95.06 156 ILE A O 1
ATOM 1284 N N . ILE A 1 157 ? 17.274 -14.779 -3.398 1.00 97.19 157 ILE A N 1
ATOM 1285 C CA . ILE A 1 157 ? 17.235 -14.758 -1.925 1.00 97.19 157 ILE A CA 1
ATOM 1286 C C . ILE A 1 157 ? 16.202 -13.742 -1.418 1.00 97.19 157 ILE A C 1
ATOM 1288 O O . ILE A 1 157 ? 15.424 -14.037 -0.511 1.00 97.19 157 ILE A O 1
ATOM 1292 N N . LEU A 1 158 ? 16.169 -12.537 -1.999 1.00 96.69 158 LEU A N 1
ATOM 1293 C CA . LEU A 1 158 ? 15.205 -11.510 -1.601 1.00 96.69 158 LEU A CA 1
ATOM 1294 C C . LEU A 1 158 ? 13.771 -11.877 -1.993 1.00 96.69 158 LEU A C 1
ATOM 1296 O O . LEU A 1 158 ? 12.850 -11.578 -1.236 1.00 96.69 158 LEU A O 1
ATOM 1300 N N . ALA A 1 159 ? 13.569 -12.533 -3.137 1.00 97.44 159 ALA A N 1
ATOM 1301 C CA . ALA A 1 159 ? 12.253 -13.018 -3.535 1.00 97.44 159 ALA A CA 1
ATOM 1302 C C . ALA A 1 159 ? 11.749 -14.133 -2.611 1.00 97.44 159 ALA A C 1
ATOM 1304 O O . ALA A 1 159 ? 10.597 -14.087 -2.185 1.00 97.44 159 ALA A O 1
ATOM 1305 N N . GLU A 1 160 ? 12.603 -15.088 -2.240 1.00 97.94 160 GLU A N 1
ATOM 1306 C CA . GLU A 1 160 ? 12.270 -16.131 -1.264 1.00 97.94 160 GLU A CA 1
ATOM 1307 C C . GLU A 1 160 ? 11.912 -15.526 0.094 1.00 97.94 160 GLU A C 1
ATOM 1309 O O . GLU A 1 160 ? 10.870 -15.853 0.665 1.00 97.94 160 GLU A O 1
ATOM 1314 N N . LEU A 1 161 ? 12.718 -14.577 0.583 1.00 98.31 161 LEU A N 1
ATOM 1315 C CA . LEU A 1 161 ? 12.423 -13.868 1.825 1.00 98.31 161 LEU A CA 1
ATOM 1316 C C . LEU A 1 161 ? 11.089 -13.113 1.740 1.00 98.31 161 LEU A C 1
ATOM 1318 O O . LEU A 1 161 ? 10.296 -13.168 2.679 1.00 98.31 161 LEU A O 1
ATOM 1322 N N . ALA A 1 162 ? 10.811 -12.445 0.617 1.00 97.56 162 ALA A N 1
ATOM 1323 C CA . ALA A 1 162 ? 9.541 -11.758 0.397 1.00 97.56 162 ALA A CA 1
ATOM 1324 C C . ALA A 1 162 ? 8.351 -12.731 0.417 1.00 97.56 162 ALA A C 1
ATOM 1326 O O . ALA A 1 162 ? 7.319 -12.409 1.002 1.00 97.56 162 ALA A O 1
ATOM 1327 N N . LEU A 1 163 ? 8.493 -13.930 -0.156 1.00 98.25 163 LEU A N 1
ATOM 1328 C CA . LEU A 1 163 ? 7.463 -14.972 -0.106 1.00 98.25 163 LEU A CA 1
ATOM 1329 C C . LEU A 1 163 ? 7.251 -15.511 1.315 1.00 98.25 163 LEU A C 1
ATOM 1331 O O . LEU A 1 163 ? 6.105 -15.714 1.716 1.00 98.25 163 LEU A O 1
ATOM 1335 N N . VAL A 1 164 ? 8.321 -15.690 2.097 1.00 97.94 164 VAL A N 1
ATOM 1336 C CA . VAL A 1 164 ? 8.219 -16.075 3.516 1.00 97.94 164 VAL A CA 1
ATOM 1337 C C . VAL A 1 164 ? 7.483 -14.999 4.313 1.00 97.94 164 VAL A C 1
ATOM 1339 O O . VAL A 1 164 ? 6.543 -15.316 5.041 1.00 97.94 164 VAL A O 1
ATOM 1342 N N . VAL A 1 165 ? 7.853 -13.725 4.148 1.00 97.56 165 VAL A N 1
ATOM 1343 C CA . VAL A 1 165 ? 7.161 -12.602 4.802 1.00 97.56 165 VAL A CA 1
ATOM 1344 C C . VAL A 1 165 ? 5.694 -12.554 4.381 1.00 97.56 165 VAL A C 1
ATOM 1346 O O . VAL A 1 165 ? 4.823 -12.437 5.236 1.00 97.56 165 VAL A O 1
ATOM 1349 N N . LEU A 1 166 ? 5.396 -12.728 3.094 1.00 97.25 166 LEU A N 1
ATOM 1350 C CA . LEU A 1 166 ? 4.026 -12.755 2.587 1.00 97.25 166 LEU A CA 1
ATOM 1351 C C . LEU A 1 166 ? 3.207 -13.908 3.186 1.00 97.25 166 LEU A C 1
ATOM 1353 O O . LEU A 1 166 ? 2.040 -13.712 3.528 1.00 97.25 166 LEU A O 1
ATOM 1357 N N . ALA A 1 167 ? 3.805 -15.090 3.356 1.00 95.00 167 ALA A N 1
ATOM 1358 C CA . ALA A 1 167 ? 3.160 -16.224 4.012 1.00 95.00 167 ALA A CA 1
ATOM 1359 C C . ALA A 1 167 ? 2.892 -15.952 5.502 1.00 95.00 167 ALA A C 1
ATOM 1361 O O . ALA A 1 167 ? 1.817 -16.294 6.005 1.00 95.00 167 ALA A O 1
ATOM 1362 N N . LEU A 1 168 ? 3.827 -15.297 6.201 1.00 94.69 168 LEU A N 1
ATOM 1363 C CA . LEU A 1 168 ? 3.638 -14.859 7.587 1.00 94.69 168 LEU A CA 1
ATOM 1364 C C . LEU A 1 168 ? 2.527 -13.809 7.697 1.00 94.69 168 LEU A C 1
ATOM 1366 O O . LEU A 1 168 ? 1.652 -13.951 8.548 1.00 94.69 168 LEU A O 1
ATOM 1370 N N . GLU A 1 169 ? 2.511 -12.804 6.817 1.00 94.81 169 GLU A N 1
ATOM 1371 C CA . GLU A 1 169 ? 1.449 -11.792 6.754 1.00 94.81 169 GLU A CA 1
ATOM 1372 C C . GLU A 1 169 ? 0.082 -12.434 6.504 1.00 94.81 169 GLU A C 1
ATOM 1374 O O . GLU A 1 169 ? -0.874 -12.153 7.222 1.00 94.81 169 GLU A O 1
ATOM 1379 N N . PHE A 1 170 ? -0.013 -13.333 5.520 1.00 93.88 170 PHE A N 1
ATOM 1380 C CA . PHE A 1 170 ? -1.255 -14.043 5.223 1.00 93.88 170 PHE A CA 1
ATOM 1381 C C . PHE A 1 170 ? -1.711 -14.876 6.422 1.00 93.88 170 PHE A C 1
ATOM 1383 O O . PHE A 1 170 ? -2.892 -14.868 6.769 1.00 93.88 170 PHE A O 1
ATOM 1390 N N . THR A 1 171 ? -0.782 -15.560 7.092 1.00 91.31 171 THR A N 1
ATOM 1391 C CA . THR A 1 171 ? -1.084 -16.324 8.305 1.00 91.31 171 THR A CA 1
ATOM 1392 C C . THR A 1 171 ? -1.631 -15.414 9.402 1.00 91.31 171 THR A C 1
ATOM 1394 O O . THR A 1 171 ? -2.709 -15.680 9.933 1.00 91.31 171 THR A O 1
ATOM 1397 N N . ALA A 1 172 ? -0.939 -14.312 9.689 1.00 91.06 172 ALA A N 1
ATOM 1398 C CA . ALA A 1 172 ? -1.326 -13.351 10.715 1.00 91.06 172 ALA A CA 1
ATOM 1399 C C . ALA A 1 172 ? -2.692 -12.703 10.425 1.00 91.06 172 ALA A C 1
ATOM 1401 O O . ALA A 1 172 ? -3.523 -12.615 11.328 1.00 91.06 172 ALA A O 1
ATOM 1402 N N . ASP A 1 173 ? -2.970 -12.327 9.173 1.00 91.69 173 ASP A N 1
ATOM 1403 C CA . ASP A 1 173 ? -4.269 -11.776 8.760 1.00 91.69 173 ASP A CA 1
ATOM 1404 C C . ASP A 1 173 ? -5.418 -12.759 9.030 1.00 91.69 173 ASP A C 1
ATOM 1406 O O . ASP A 1 173 ? -6.483 -12.377 9.514 1.00 91.69 173 ASP A O 1
ATOM 1410 N N . ASN A 1 174 ? -5.218 -14.042 8.715 1.00 89.56 174 ASN A N 1
ATOM 1411 C CA . ASN A 1 174 ? -6.215 -15.087 8.947 1.00 89.56 174 ASN A CA 1
ATOM 1412 C C . ASN A 1 174 ? -6.448 -15.351 10.442 1.00 89.56 174 ASN A C 1
ATOM 1414 O O . ASN A 1 174 ? -7.590 -15.520 10.870 1.00 89.56 174 ASN A O 1
ATOM 1418 N N . GLN A 1 175 ? -5.385 -15.335 11.245 1.00 87.88 175 GLN A N 1
ATOM 1419 C CA . GLN A 1 175 ? -5.492 -15.453 12.699 1.00 87.88 175 GLN A CA 1
ATOM 1420 C C . GLN A 1 175 ? -6.228 -14.247 13.299 1.00 87.88 175 GLN A C 1
ATOM 1422 O O . GLN A 1 175 ? -7.134 -14.417 14.116 1.00 87.88 175 GLN A O 1
ATOM 1427 N N . GLN A 1 176 ? -5.900 -13.031 12.849 1.00 87.44 176 GLN A N 1
ATOM 1428 C CA . GLN A 1 176 ? -6.578 -11.810 13.280 1.00 87.44 176 GLN A CA 1
ATOM 1429 C C . GLN A 1 176 ? -8.064 -11.821 12.899 1.00 87.44 176 GLN A C 1
ATOM 1431 O O . GLN A 1 176 ? -8.905 -11.437 13.714 1.00 87.44 176 GLN A O 1
ATOM 1436 N N . TRP A 1 177 ? -8.397 -12.279 11.689 1.00 86.00 177 TRP A N 1
ATOM 1437 C CA . TRP A 1 177 ? -9.781 -12.445 11.241 1.00 86.00 177 TRP A CA 1
ATOM 1438 C C . TRP A 1 177 ? -10.563 -13.389 12.159 1.00 86.00 177 TRP A C 1
ATOM 1440 O O . TRP A 1 177 ? -11.592 -12.999 12.710 1.00 86.00 177 TRP A O 1
ATOM 1450 N N . SER A 1 178 ? -10.022 -14.587 12.395 1.00 85.88 178 SER A N 1
ATOM 1451 C CA . SER A 1 178 ? -10.601 -15.597 13.287 1.00 85.88 178 SER A CA 1
ATOM 1452 C C . SER A 1 178 ? -10.881 -15.047 14.690 1.00 85.88 178 SER A C 1
ATOM 1454 O O . SER A 1 178 ? -11.958 -15.256 15.259 1.00 85.88 178 SER A O 1
ATOM 1456 N N . PHE A 1 179 ? -9.941 -14.265 15.228 1.00 84.38 179 PHE A N 1
ATOM 1457 C CA . PHE A 1 179 ? -10.100 -13.615 16.525 1.00 84.38 179 PHE A CA 1
ATOM 1458 C C . PHE A 1 179 ? -11.261 -12.605 16.527 1.00 84.38 179 PHE A C 1
ATOM 1460 O O . PHE A 1 179 ? -12.080 -12.595 17.450 1.00 84.38 179 PHE A O 1
ATOM 1467 N N . GLN A 1 180 ? -11.378 -11.785 15.476 1.00 82.19 180 GLN A N 1
ATOM 1468 C CA . GLN A 1 180 ? -12.426 -10.764 15.347 1.00 82.19 180 GLN A CA 1
ATOM 1469 C C . GLN A 1 180 ? -13.831 -11.363 15.216 1.00 82.19 180 GLN A C 1
ATOM 1471 O O . GLN A 1 180 ? -14.773 -10.835 15.809 1.00 82.19 180 GLN A O 1
ATOM 1476 N N . ILE A 1 181 ? -13.975 -12.493 14.518 1.00 78.88 181 ILE A N 1
ATOM 1477 C CA . ILE A 1 181 ? -15.256 -13.212 14.394 1.00 78.88 181 ILE A CA 1
ATOM 1478 C C . ILE A 1 181 ? -15.557 -14.124 15.597 1.00 78.88 181 ILE A C 1
ATOM 1480 O O . ILE A 1 181 ? -16.431 -14.986 15.525 1.00 78.88 181 ILE A O 1
ATOM 1484 N N . LYS A 1 182 ? -14.854 -13.928 16.722 1.00 70.81 182 LYS A N 1
ATOM 1485 C CA . LYS A 1 182 ? -15.015 -14.666 17.988 1.00 70.81 182 LYS A CA 1
ATOM 1486 C C . LYS A 1 182 ? -14.720 -16.169 17.897 1.00 70.81 182 LYS A C 1
ATOM 1488 O O . LYS A 1 182 ? -15.225 -16.922 18.728 1.00 70.81 182 LYS A O 1
ATOM 1493 N N . GLY A 1 183 ? -13.890 -16.595 16.945 1.00 62.28 183 GLY A N 1
ATOM 1494 C CA . GLY A 1 183 ? -13.492 -17.995 16.799 1.00 62.28 183 GLY A CA 1
ATOM 1495 C C . GLY A 1 183 ? -14.613 -18.915 16.321 1.00 62.28 183 GLY A C 1
ATOM 1496 O O . GLY A 1 183 ? -14.592 -20.102 16.637 1.00 62.28 183 GLY A O 1
ATOM 1497 N N . VAL A 1 184 ? -15.604 -18.395 15.583 1.00 67.62 184 VAL A N 1
ATOM 1498 C CA . VAL A 1 184 ? -16.540 -19.263 14.854 1.00 67.62 184 VAL A CA 1
ATOM 1499 C C . VAL A 1 184 ? -15.726 -20.040 13.823 1.00 67.62 184 VAL A C 1
ATOM 1501 O O . VAL A 1 184 ? -15.287 -19.482 12.820 1.00 67.62 184 VAL A O 1
ATOM 1504 N N . ILE A 1 185 ? -15.492 -21.323 14.095 1.00 70.56 185 ILE A N 1
ATOM 1505 C CA . ILE A 1 185 ? -14.737 -22.192 13.196 1.00 70.56 185 ILE A CA 1
ATOM 1506 C C . ILE A 1 185 ? -15.598 -22.442 11.964 1.00 70.56 185 ILE A C 1
ATOM 1508 O O . ILE A 1 185 ? -16.620 -23.125 12.030 1.00 70.56 185 ILE A O 1
ATOM 1512 N N . ASN A 1 186 ? -15.169 -21.890 10.836 1.00 74.62 186 ASN A N 1
ATOM 1513 C CA . ASN A 1 186 ? -15.736 -22.189 9.535 1.00 74.62 186 ASN A CA 1
ATOM 1514 C C . ASN A 1 186 ? -14.807 -23.183 8.815 1.00 74.62 186 ASN A C 1
ATOM 1516 O O . ASN A 1 186 ? -13.695 -22.800 8.456 1.00 74.62 186 ASN A O 1
ATOM 1520 N N . PRO A 1 187 ? -15.236 -24.436 8.567 1.00 75.12 187 PRO A N 1
ATOM 1521 C CA . PRO A 1 187 ? -14.404 -25.453 7.916 1.00 75.12 187 PRO A CA 1
ATOM 1522 C C . PRO A 1 187 ? -13.958 -25.090 6.494 1.00 75.12 187 PRO A C 1
ATOM 1524 O O . PRO A 1 187 ? -13.015 -25.683 5.980 1.00 75.12 187 PRO A O 1
ATOM 1527 N N . ASN A 1 188 ? -14.640 -24.134 5.854 1.00 81.25 188 ASN A N 1
ATOM 1528 C CA . ASN A 1 188 ? -14.293 -23.647 4.519 1.00 81.25 188 ASN A CA 1
ATOM 1529 C C . ASN A 1 188 ? -13.226 -22.539 4.548 1.00 81.25 188 ASN A C 1
ATOM 1531 O O . ASN A 1 188 ? -12.792 -22.085 3.489 1.00 81.25 188 ASN A O 1
ATOM 1535 N N . GLU A 1 189 ? -12.827 -22.061 5.730 1.00 80.69 189 GLU A N 1
ATOM 1536 C CA . GLU A 1 189 ? -11.732 -21.105 5.861 1.00 80.69 189 GLU A CA 1
ATOM 1537 C C . GLU A 1 189 ? -10.365 -21.798 5.834 1.00 80.69 189 GLU A C 1
ATOM 1539 O O . GLU A 1 189 ? -10.220 -23.002 6.041 1.00 80.69 189 GLU A O 1
ATOM 1544 N N . TRP A 1 190 ? -9.325 -21.012 5.560 1.00 82.94 190 TRP A N 1
ATOM 1545 C CA . TRP A 1 190 ? -7.951 -21.496 5.583 1.00 82.94 190 TRP A CA 1
ATOM 1546 C C . TRP A 1 190 ? -7.594 -22.048 6.973 1.00 82.94 190 TRP A C 1
ATOM 1548 O O . TRP A 1 190 ? -7.931 -21.442 7.987 1.00 82.94 190 TRP A O 1
ATOM 1558 N N . PHE A 1 191 ? -6.883 -23.178 7.036 1.00 80.12 191 PHE A N 1
ATOM 1559 C CA . PHE A 1 191 ? -6.681 -23.936 8.281 1.00 80.12 191 PHE A CA 1
ATOM 1560 C 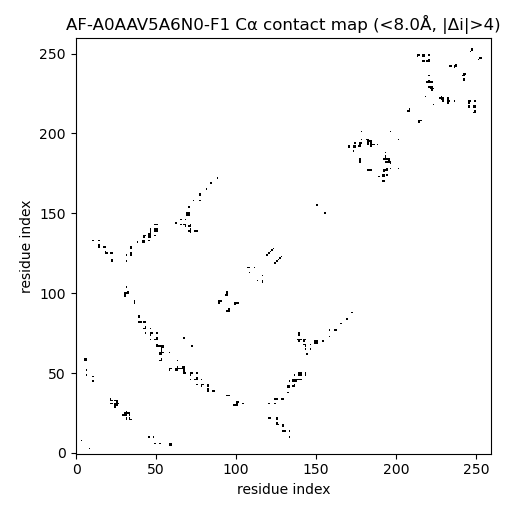C . PHE A 1 191 ? -6.085 -23.108 9.435 1.00 80.12 191 PHE A C 1
ATOM 1562 O O . PHE A 1 191 ? -6.455 -23.314 10.587 1.00 80.12 191 PHE A O 1
ATOM 1569 N N . GLY A 1 192 ? -5.211 -22.132 9.159 1.00 76.75 192 GLY A N 1
ATOM 1570 C CA . GLY A 1 192 ? -4.647 -21.263 10.199 1.00 76.75 192 GLY A CA 1
ATOM 1571 C C . GLY A 1 192 ? -5.621 -20.215 10.760 1.00 76.75 192 GLY A C 1
ATOM 1572 O O . GLY A 1 192 ? -5.289 -19.554 11.740 1.00 76.75 192 GLY A O 1
ATOM 1573 N N . ALA A 1 193 ? -6.818 -20.074 10.181 1.00 77.94 193 ALA A N 1
ATOM 1574 C CA . ALA A 1 193 ? -7.942 -19.331 10.756 1.00 77.94 193 ALA A CA 1
ATOM 1575 C C . ALA A 1 193 ? -8.819 -20.204 11.680 1.00 77.94 193 ALA A C 1
ATOM 1577 O O . ALA A 1 193 ? -9.633 -19.677 12.438 1.00 77.94 193 ALA A O 1
ATOM 1578 N N . CYS A 1 194 ? -8.659 -21.530 11.673 1.00 77.62 194 CYS A N 1
ATOM 1579 C CA . CYS A 1 194 ? -9.462 -22.459 12.477 1.00 77.62 194 CYS A CA 1
ATOM 1580 C C . CYS A 1 194 ? -8.925 -22.577 13.915 1.00 77.62 194 CYS A C 1
ATOM 1582 O O . CYS A 1 194 ? -8.583 -23.663 14.380 1.00 77.62 194 CYS A O 1
ATOM 1584 N N . ILE A 1 195 ? -8.813 -21.443 14.612 1.00 78.38 195 ILE A N 1
ATOM 1585 C CA . ILE A 1 195 ? -8.298 -21.355 15.983 1.00 78.38 195 ILE A CA 1
ATOM 1586 C C . ILE A 1 195 ? -9.459 -21.174 16.964 1.00 78.38 195 ILE A C 1
ATOM 1588 O O . ILE A 1 195 ? -10.253 -20.240 16.849 1.00 78.38 195 ILE A O 1
ATOM 1592 N N . SER A 1 196 ? -9.517 -22.045 17.971 1.00 77.88 196 SER A N 1
ATOM 1593 C CA . SER A 1 196 ? -10.449 -21.935 19.096 1.00 77.88 196 SER A CA 1
ATOM 1594 C C . SER A 1 196 ? -9.954 -20.894 20.101 1.00 77.88 196 SER A C 1
ATOM 1596 O O . SER A 1 196 ? -9.282 -21.232 21.074 1.00 77.88 196 SER A O 1
ATOM 1598 N N . TRP A 1 197 ? -10.262 -19.620 19.865 1.00 79.00 197 TRP A N 1
ATOM 1599 C CA . TRP A 1 197 ? -9.906 -18.540 20.790 1.00 79.00 197 TRP A CA 1
ATOM 1600 C C . TRP A 1 197 ? -10.654 -18.677 22.119 1.00 79.00 197 TRP A C 1
ATOM 1602 O O . TRP A 1 197 ? -11.887 -18.740 22.144 1.00 79.00 197 TRP A O 1
ATOM 1612 N N . THR A 1 198 ? -9.918 -18.690 23.229 1.00 77.12 198 THR A N 1
ATOM 1613 C CA . THR A 1 198 ? -10.508 -18.732 24.573 1.00 77.12 198 THR A CA 1
ATOM 1614 C C . THR A 1 198 ? -11.006 -17.349 25.009 1.00 77.12 198 THR A C 1
ATOM 1616 O O . THR A 1 198 ? -10.648 -16.319 24.432 1.00 77.12 198 THR A O 1
ATOM 1619 N N . GLU A 1 199 ? -11.840 -17.296 26.052 1.00 74.19 199 GLU A N 1
ATOM 1620 C CA . GLU A 1 199 ? -12.220 -16.011 26.654 1.00 74.19 199 GLU A CA 1
ATOM 1621 C C . GLU A 1 199 ? -11.003 -15.297 27.260 1.00 74.19 199 GLU A C 1
ATOM 1623 O O . GLU A 1 199 ? -10.876 -14.082 27.125 1.00 74.19 199 GLU A O 1
ATOM 1628 N N . ASP A 1 200 ? -10.051 -16.045 27.820 1.00 71.81 200 ASP A N 1
ATOM 1629 C CA . ASP A 1 200 ? -8.797 -15.491 28.335 1.00 71.81 200 ASP A CA 1
ATOM 1630 C C . ASP A 1 200 ? -7.954 -14.847 27.221 1.00 71.81 200 ASP A C 1
ATOM 1632 O O . ASP A 1 200 ? -7.387 -13.768 27.417 1.00 71.81 200 ASP A O 1
ATOM 1636 N N . ASP A 1 201 ? -7.928 -15.440 26.019 1.00 71.69 201 ASP A N 1
ATOM 1637 C CA . ASP A 1 201 ? -7.255 -14.852 24.855 1.00 71.69 201 ASP A CA 1
ATOM 1638 C C . ASP A 1 201 ? -7.859 -13.497 24.465 1.00 71.69 201 ASP A C 1
ATOM 1640 O O . ASP A 1 201 ? -7.112 -12.589 24.086 1.00 71.69 201 ASP A O 1
ATOM 1644 N N . ARG A 1 202 ? -9.187 -13.348 24.584 1.00 68.62 202 ARG A N 1
ATOM 1645 C CA . ARG A 1 202 ? -9.917 -12.094 24.319 1.00 68.62 202 ARG A CA 1
ATOM 1646 C C . ARG A 1 202 ? -9.692 -11.051 25.400 1.00 68.62 202 ARG A C 1
ATOM 1648 O O . ARG A 1 202 ? -9.562 -9.864 25.106 1.00 68.62 202 ARG A O 1
ATOM 1655 N N . GLN A 1 203 ? -9.632 -11.494 26.649 1.00 69.56 203 GLN A N 1
ATOM 1656 C CA . GLN A 1 203 ? -9.475 -10.625 27.804 1.00 69.56 203 GLN A CA 1
ATOM 1657 C C . GLN A 1 203 ? -8.014 -10.260 28.067 1.00 69.56 203 GLN A C 1
ATOM 1659 O O . GLN A 1 203 ? -7.768 -9.509 28.996 1.00 69.56 203 GLN A O 1
ATOM 1664 N N . ARG A 1 204 ? -7.024 -10.705 27.281 1.00 69.00 204 ARG A N 1
ATOM 1665 C CA . ARG A 1 204 ? -5.600 -10.414 27.554 1.00 69.00 204 ARG A CA 1
ATOM 1666 C C . ARG A 1 204 ? -5.287 -8.937 27.815 1.00 69.00 204 ARG A C 1
ATOM 1668 O O . ARG A 1 204 ? -4.477 -8.638 28.694 1.00 69.00 204 ARG A O 1
ATOM 1675 N N . GLU A 1 205 ? -5.937 -8.015 27.107 1.00 63.88 205 GLU A N 1
ATOM 1676 C CA . GLU A 1 205 ? -5.771 -6.574 27.342 1.00 63.88 205 GLU A CA 1
ATOM 1677 C C . GLU A 1 205 ? -6.460 -6.115 28.642 1.00 63.88 205 GLU A C 1
ATOM 1679 O O . GLU A 1 205 ? -5.879 -5.345 29.404 1.00 63.88 205 GLU A O 1
ATOM 1684 N N . SER A 1 206 ? -7.639 -6.653 28.975 1.00 63.06 206 SER A N 1
ATOM 1685 C CA . SER A 1 206 ? -8.333 -6.368 30.242 1.00 63.06 206 SER A CA 1
ATOM 1686 C C . SER A 1 206 ? -7.647 -7.027 31.448 1.00 63.06 206 SER A C 1
ATOM 1688 O O . SER A 1 206 ? -7.588 -6.436 32.523 1.00 63.06 206 SER A O 1
ATOM 1690 N N . ILE A 1 207 ? -7.060 -8.212 31.268 1.00 61.19 207 ILE A N 1
ATOM 1691 C CA . ILE A 1 207 ? -6.212 -8.926 32.226 1.00 61.19 207 ILE A CA 1
ATOM 1692 C C . ILE A 1 207 ? -4.940 -8.116 32.462 1.00 61.19 207 ILE A C 1
ATOM 1694 O O . ILE A 1 207 ? -4.572 -7.902 33.613 1.00 61.19 207 ILE A O 1
ATOM 1698 N N . SER A 1 208 ? -4.300 -7.605 31.404 1.00 62.81 208 SER A N 1
ATOM 1699 C CA . SER A 1 208 ? -3.148 -6.702 31.530 1.00 62.81 208 SER A CA 1
ATOM 1700 C C . SER A 1 208 ? -3.538 -5.410 32.252 1.00 62.81 208 SER A C 1
ATOM 1702 O O . SER A 1 208 ? -2.855 -5.010 33.191 1.00 62.81 208 SER A O 1
ATOM 1704 N N . GLY A 1 209 ? -4.682 -4.812 31.910 1.00 62.00 209 GLY A N 1
ATOM 1705 C CA . GLY A 1 209 ? -5.221 -3.642 32.609 1.00 62.00 209 GLY A CA 1
ATOM 1706 C C . GLY A 1 209 ? -5.536 -3.897 34.090 1.00 62.00 209 GLY A C 1
ATOM 1707 O O . GLY A 1 209 ? -5.261 -3.042 34.924 1.00 62.00 209 GLY A O 1
ATOM 1708 N N . LYS A 1 210 ? -6.047 -5.083 34.448 1.00 68.62 210 LYS A N 1
ATOM 1709 C CA . LYS A 1 210 ? -6.265 -5.500 35.847 1.00 68.62 210 LYS A CA 1
ATOM 1710 C C . LYS A 1 210 ? -4.956 -5.796 36.583 1.00 68.62 210 LYS A C 1
ATOM 1712 O O . LYS A 1 210 ? -4.854 -5.525 37.774 1.00 68.62 210 LYS A O 1
ATOM 1717 N N . LYS A 1 211 ? -3.967 -6.365 35.889 1.00 74.88 211 LYS A N 1
ATOM 1718 C CA . LYS A 1 211 ? -2.657 -6.731 36.448 1.00 74.88 211 LYS A CA 1
ATOM 1719 C C . LYS A 1 211 ? -1.786 -5.507 36.734 1.00 74.88 211 LYS A C 1
ATOM 1721 O O . LYS A 1 211 ? -0.977 -5.545 37.656 1.00 74.88 211 LYS A O 1
ATOM 1726 N N . TYR A 1 212 ? -1.954 -4.437 35.961 1.00 77.00 212 TYR A N 1
ATOM 1727 C CA . TYR A 1 212 ? -1.163 -3.215 36.056 1.00 77.00 212 TYR A CA 1
ATOM 1728 C C . TYR A 1 212 ? -2.087 -2.011 36.311 1.00 77.00 212 TYR A C 1
ATOM 1730 O O . TYR A 1 212 ? -2.564 -1.402 35.353 1.00 77.00 212 TYR A O 1
ATOM 1738 N N . PRO A 1 213 ? -2.323 -1.628 37.584 1.00 76.94 213 PRO A N 1
ATOM 1739 C CA . PRO A 1 213 ? -3.236 -0.537 37.949 1.00 76.94 213 PRO A CA 1
ATOM 1740 C C . PRO A 1 213 ? -2.917 0.796 37.254 1.00 76.94 213 PRO A C 1
ATOM 1742 O O . PRO A 1 213 ? -3.817 1.564 36.919 1.00 76.94 213 PRO A O 1
ATOM 1745 N N . ASP A 1 214 ? -1.633 1.044 36.982 1.00 82.31 214 ASP A N 1
ATOM 1746 C CA . ASP A 1 214 ? -1.143 2.259 36.325 1.00 82.31 214 ASP A CA 1
ATOM 1747 C C . ASP A 1 214 ? -1.140 2.174 34.788 1.00 82.31 214 ASP A C 1
ATOM 1749 O O . ASP A 1 214 ? -0.769 3.137 34.114 1.00 82.31 214 ASP A O 1
ATOM 1753 N N . TYR A 1 215 ? -1.582 1.060 34.192 1.00 78.50 215 TYR A N 1
ATOM 1754 C CA . TYR A 1 215 ? -1.585 0.878 32.735 1.00 78.50 215 TYR A CA 1
ATOM 1755 C C . TYR A 1 215 ? -2.487 1.886 32.017 1.00 78.50 215 TYR A C 1
ATOM 1757 O O . TYR A 1 215 ? -2.126 2.397 30.958 1.00 78.50 215 TYR A O 1
ATOM 1765 N N . ALA A 1 216 ? -3.613 2.259 32.629 1.00 80.44 216 ALA A N 1
ATOM 1766 C CA . ALA A 1 216 ? -4.472 3.320 32.109 1.00 80.44 216 ALA A CA 1
ATOM 1767 C C . ALA A 1 216 ? -3.739 4.676 32.069 1.00 80.44 216 ALA A C 1
ATOM 1769 O O . ALA A 1 216 ? -3.789 5.385 31.063 1.00 80.44 216 ALA A O 1
ATOM 1770 N N . ALA A 1 217 ? -2.987 5.007 33.127 1.00 83.88 217 ALA A N 1
ATOM 1771 C CA . ALA A 1 217 ? -2.163 6.214 33.166 1.00 83.88 217 ALA A CA 1
ATOM 1772 C C . ALA A 1 217 ? -1.032 6.151 32.123 1.00 83.88 217 ALA A C 1
ATOM 1774 O O . ALA A 1 217 ? -0.743 7.149 31.459 1.00 83.88 217 ALA A O 1
ATOM 1775 N N . TYR A 1 218 ? -0.440 4.970 31.913 1.00 84.12 218 TYR A N 1
ATOM 1776 C CA . TYR A 1 218 ? 0.562 4.736 30.872 1.00 84.12 218 TYR A CA 1
ATOM 1777 C C . TYR A 1 218 ? -0.010 4.992 29.472 1.00 84.12 218 TYR A C 1
ATOM 1779 O O . TYR A 1 218 ? 0.573 5.758 28.704 1.00 84.12 218 TYR A O 1
ATOM 1787 N N . GLN A 1 219 ? -1.180 4.434 29.151 1.00 83.94 219 GLN A N 1
ATOM 1788 C CA . GLN A 1 219 ? -1.853 4.654 27.867 1.00 83.94 219 GLN A CA 1
ATOM 1789 C C . GLN A 1 219 ? -2.243 6.128 27.656 1.00 83.94 219 GLN A C 1
ATOM 1791 O O . GLN A 1 219 ? -2.141 6.646 26.537 1.00 83.94 219 GLN A O 1
ATOM 1796 N N . GLU A 1 220 ? -2.642 6.840 28.713 1.00 84.94 220 GLU A N 1
ATOM 1797 C CA . GLU A 1 220 ? -2.946 8.275 28.650 1.00 84.94 220 GLU A CA 1
ATOM 1798 C C . GLU A 1 220 ? -1.682 9.119 28.408 1.00 84.94 220 GLU A C 1
ATOM 1800 O O . GLU A 1 220 ? -1.730 10.131 27.701 1.00 84.94 220 GLU A O 1
ATOM 1805 N N . ARG A 1 221 ? -0.531 8.681 28.931 1.00 87.56 221 ARG A N 1
ATOM 1806 C CA . ARG A 1 221 ? 0.727 9.433 28.887 1.00 87.56 221 ARG A CA 1
ATOM 1807 C C . ARG A 1 221 ? 1.596 9.165 27.666 1.00 87.56 221 ARG A C 1
ATOM 1809 O O . ARG A 1 221 ? 2.249 10.094 27.176 1.00 87.56 221 ARG A O 1
ATOM 1816 N N . VAL A 1 222 ? 1.661 7.915 27.223 1.00 83.44 222 VAL A N 1
ATOM 1817 C CA . VAL A 1 222 ? 2.650 7.424 26.256 1.00 83.44 222 VAL A CA 1
ATOM 1818 C C . VAL A 1 222 ? 2.029 7.317 24.863 1.00 83.44 222 VAL A C 1
ATOM 1820 O O . VAL A 1 222 ? 0.879 6.905 24.682 1.00 83.44 222 VAL A O 1
ATOM 1823 N N . GLY A 1 223 ? 2.767 7.767 23.848 1.00 79.94 223 GLY A N 1
ATOM 1824 C CA . GLY A 1 223 ? 2.397 7.574 22.448 1.00 79.94 223 GLY A CA 1
ATOM 1825 C C . GLY A 1 223 ? 2.617 6.119 22.031 1.00 79.94 223 GLY A C 1
ATOM 1826 O O . GLY A 1 223 ? 3.711 5.603 22.201 1.00 79.94 223 GLY A O 1
ATOM 1827 N N . MET A 1 224 ? 1.592 5.469 21.474 1.00 71.06 224 MET A N 1
ATOM 1828 C CA . MET A 1 224 ? 1.637 4.037 21.138 1.00 71.06 224 MET A CA 1
ATOM 1829 C C . MET A 1 224 ? 2.433 3.728 19.859 1.00 71.06 224 MET A C 1
ATOM 1831 O O . MET A 1 224 ? 3.122 2.720 19.799 1.00 71.06 224 MET A O 1
ATOM 1835 N N . PHE A 1 225 ? 2.369 4.601 18.847 1.00 50.91 225 PHE A N 1
ATOM 1836 C CA . PHE A 1 225 ? 2.966 4.352 17.521 1.00 50.91 225 PHE A CA 1
ATOM 1837 C C . PHE A 1 225 ? 3.857 5.486 17.004 1.00 50.91 225 PHE A C 1
ATOM 1839 O O . PHE A 1 225 ? 4.485 5.357 15.960 1.00 50.91 225 PHE A O 1
ATOM 1846 N N . TRP A 1 226 ? 3.898 6.618 17.712 1.00 62.62 226 TRP A N 1
ATOM 1847 C CA . TRP A 1 226 ? 4.625 7.809 17.285 1.00 62.62 226 TRP A CA 1
ATOM 1848 C C . TRP A 1 226 ? 5.477 8.343 18.439 1.00 62.62 226 TRP A C 1
ATOM 1850 O O . TRP A 1 226 ? 4.899 8.731 19.462 1.00 62.62 226 TRP A O 1
ATOM 1860 N N . PRO A 1 227 ? 6.815 8.420 18.299 1.00 69.25 227 PRO A N 1
ATOM 1861 C CA . PRO A 1 227 ? 7.704 8.858 19.378 1.00 69.25 227 PRO A CA 1
ATOM 1862 C C . PRO A 1 227 ? 7.347 10.242 19.942 1.00 69.25 227 PRO A C 1
ATOM 1864 O O . PRO A 1 227 ? 7.365 10.450 21.155 1.00 69.25 227 PRO A O 1
ATOM 1867 N N . PHE A 1 228 ? 6.913 11.177 19.087 1.00 80.12 228 PHE A 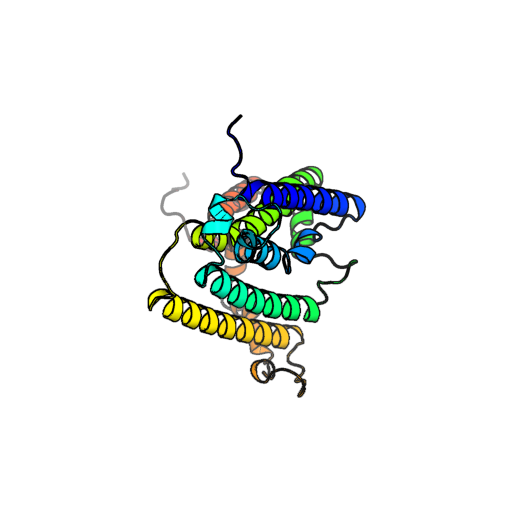N 1
ATOM 1868 C CA . PHE A 1 228 ? 6.492 12.513 19.529 1.00 80.12 228 PHE A CA 1
ATOM 1869 C C . PHE A 1 228 ? 5.072 12.549 20.116 1.00 80.12 228 PHE A C 1
ATOM 1871 O O . PHE A 1 228 ? 4.679 13.549 20.718 1.00 80.12 228 PHE A O 1
ATOM 1878 N N . GLY A 1 229 ? 4.301 11.462 20.007 1.00 80.62 229 GLY A N 1
ATOM 1879 C CA . GLY A 1 229 ? 2.970 11.357 20.612 1.00 80.62 229 GLY A CA 1
ATOM 1880 C C . GLY A 1 229 ? 3.020 11.516 22.132 1.00 80.62 229 GLY A C 1
ATOM 1881 O O . GLY A 1 229 ? 2.142 12.140 22.723 1.00 80.62 229 GLY A O 1
ATOM 1882 N N . THR A 1 230 ? 4.102 11.049 22.755 1.00 84.38 230 THR A N 1
ATOM 1883 C CA . THR A 1 230 ? 4.383 11.243 24.182 1.00 84.38 230 THR A CA 1
ATOM 1884 C C . THR A 1 230 ? 4.559 12.726 24.532 1.00 84.38 230 THR A C 1
ATOM 1886 O O . THR A 1 230 ? 4.123 13.161 25.596 1.00 84.38 230 THR A O 1
ATOM 1889 N N . ILE A 1 231 ? 5.148 13.541 23.654 1.00 86.38 231 ILE A N 1
ATOM 1890 C CA . ILE A 1 231 ? 5.327 14.983 23.895 1.00 86.38 231 ILE A CA 1
ATOM 1891 C C . ILE A 1 231 ? 3.977 15.702 23.814 1.00 86.38 231 ILE A C 1
ATOM 1893 O O . ILE A 1 231 ? 3.597 16.415 24.743 1.00 86.38 231 ILE A O 1
ATOM 1897 N N . VAL A 1 232 ? 3.211 15.445 22.750 1.00 85.31 232 VAL A N 1
ATOM 1898 C CA . VAL A 1 232 ? 1.885 16.049 22.537 1.00 85.31 232 VAL A CA 1
ATOM 1899 C C . VAL A 1 232 ? 0.923 15.694 23.672 1.00 85.31 232 VAL A C 1
ATOM 1901 O O . VAL A 1 232 ? 0.314 16.587 24.264 1.00 85.31 232 VAL A O 1
ATOM 1904 N N . LYS A 1 233 ? 0.832 14.407 24.040 1.00 86.62 233 LYS A N 1
ATOM 1905 C CA . LYS A 1 233 ? 0.031 13.952 25.189 1.00 86.62 233 LYS A CA 1
ATOM 1906 C C . LYS A 1 233 ? 0.477 14.622 26.487 1.00 86.62 233 LYS A C 1
ATOM 1908 O O . LYS A 1 233 ? -0.365 15.046 27.271 1.00 86.62 233 LYS A O 1
ATOM 1913 N N . GLY A 1 234 ? 1.786 14.795 26.681 1.00 87.00 234 GLY A N 1
ATOM 1914 C CA . GLY A 1 234 ? 2.338 15.545 27.808 1.00 87.00 234 GLY A CA 1
ATOM 1915 C C . GLY A 1 234 ? 1.823 16.986 27.868 1.00 87.00 234 GLY A C 1
ATOM 1916 O O . GLY A 1 234 ? 1.341 17.413 28.915 1.00 87.00 234 GLY A O 1
ATOM 1917 N N . HIS A 1 235 ? 1.861 17.727 26.759 1.00 89.25 235 HIS A N 1
ATOM 1918 C CA . HIS A 1 235 ? 1.340 19.100 26.712 1.00 89.25 235 HIS A CA 1
ATOM 1919 C C . HIS A 1 235 ? -0.177 19.168 26.928 1.00 89.25 235 HIS A C 1
ATOM 1921 O O . HIS A 1 235 ? -0.643 20.019 27.686 1.00 89.25 235 HIS A O 1
ATOM 1927 N N . LEU A 1 236 ? -0.946 18.246 26.341 1.00 87.62 236 LEU A N 1
ATOM 1928 C CA . LEU A 1 236 ? -2.396 18.157 26.551 1.00 87.62 236 LEU A CA 1
ATOM 1929 C C . LEU A 1 236 ? -2.746 17.879 28.017 1.00 87.62 236 LEU A C 1
ATOM 1931 O O . LEU A 1 236 ? -3.627 18.528 28.580 1.00 87.62 236 LEU A O 1
ATOM 1935 N N . LEU A 1 237 ? -2.032 16.954 28.660 1.00 89.00 237 LEU A N 1
ATOM 1936 C CA . LEU A 1 237 ? -2.188 16.674 30.086 1.00 89.00 237 LEU A CA 1
ATOM 1937 C C . LEU A 1 237 ? -1.792 17.869 30.953 1.00 89.00 237 LEU A C 1
ATOM 1939 O O . LEU A 1 237 ? -2.399 18.085 32.002 1.00 89.00 237 LEU A O 1
ATOM 1943 N N . ASN A 1 238 ? -0.800 18.654 30.518 1.00 89.56 238 ASN A N 1
ATOM 1944 C CA . ASN A 1 238 ? -0.389 19.872 31.214 1.00 89.56 238 ASN A CA 1
ATOM 1945 C C . ASN A 1 238 ? -1.500 20.920 31.170 1.00 89.56 238 ASN A C 1
ATOM 1947 O O . ASN A 1 238 ? -1.867 21.474 32.199 1.00 89.56 238 ASN A O 1
ATOM 1951 N N . SER A 1 239 ? -2.088 21.125 29.989 1.00 87.56 239 SER A N 1
ATOM 1952 C CA . SER A 1 239 ? -3.221 22.034 29.800 1.00 87.56 239 SER A CA 1
ATOM 1953 C C . SER A 1 239 ? -4.461 21.613 30.595 1.00 87.56 239 SER A C 1
ATOM 1955 O O . SER A 1 239 ? -5.273 22.466 30.933 1.00 87.56 239 SER A O 1
ATOM 1957 N N . LYS A 1 240 ? -4.611 20.319 30.901 1.00 87.75 240 LYS A N 1
ATOM 1958 C CA . LYS A 1 240 ? -5.693 19.772 31.738 1.00 87.75 240 LYS A CA 1
ATOM 1959 C C . LYS A 1 240 ? -5.348 19.710 33.233 1.00 87.75 240 LYS A C 1
ATOM 1961 O O . LYS A 1 240 ? -6.148 19.191 34.004 1.00 87.75 240 LYS A O 1
ATOM 1966 N N . GLY A 1 241 ? -4.152 20.144 33.641 1.00 88.88 241 GLY A N 1
ATOM 1967 C CA . GLY A 1 241 ? -3.677 20.062 35.030 1.00 88.88 241 GLY A CA 1
ATOM 1968 C C . GLY A 1 241 ? -3.397 18.641 35.549 1.00 88.88 241 GLY A C 1
ATOM 1969 O O . GLY A 1 241 ? -3.050 18.476 36.712 1.00 88.88 241 GLY A O 1
ATOM 1970 N N . LYS A 1 242 ? -3.503 17.606 34.705 1.00 89.19 242 LYS A N 1
ATOM 1971 C CA . LYS A 1 242 ? -3.358 16.187 35.094 1.00 89.19 242 LYS A CA 1
ATOM 1972 C C . LYS A 1 242 ? -1.944 15.634 34.915 1.00 89.19 242 LYS A C 1
ATOM 1974 O O . LYS A 1 242 ? -1.643 14.536 35.377 1.00 89.19 242 LYS A O 1
ATOM 1979 N N . LYS A 1 243 ? -1.052 16.379 34.252 1.00 87.50 243 LYS A N 1
ATOM 1980 C CA . LYS A 1 243 ? 0.291 15.896 33.886 1.00 87.50 243 LYS A CA 1
ATOM 1981 C C . LYS A 1 243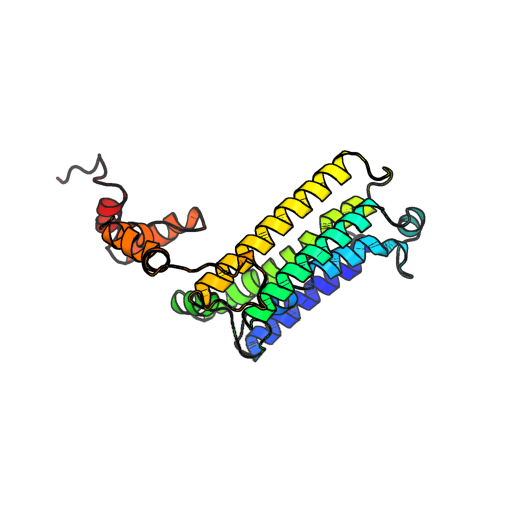 ? 1.104 15.397 35.076 1.00 87.50 243 LYS A C 1
ATOM 1983 O O . LYS A 1 243 ? 1.706 14.341 34.968 1.00 87.50 243 LYS A O 1
ATOM 1988 N N . ALA A 1 244 ? 1.132 16.131 36.187 1.00 86.88 244 ALA A N 1
ATOM 1989 C CA . ALA A 1 244 ? 1.964 15.770 37.336 1.00 86.88 244 ALA A CA 1
ATOM 1990 C C . ALA A 1 244 ? 1.499 14.475 38.028 1.00 86.88 244 ALA A C 1
ATOM 1992 O O . ALA A 1 244 ? 2.331 13.678 38.458 1.00 86.88 244 ALA A O 1
ATOM 1993 N N . GLU A 1 245 ? 0.184 14.254 38.111 1.00 88.62 245 GLU A N 1
ATOM 1994 C CA . GLU A 1 245 ? -0.400 13.029 38.668 1.00 88.62 245 GLU A CA 1
ATOM 1995 C C . GLU A 1 245 ? -0.092 11.823 37.775 1.00 88.62 245 GLU A C 1
ATOM 1997 O O . GLU A 1 245 ? 0.420 10.807 38.246 1.00 88.62 245 GLU A O 1
ATOM 2002 N N . ILE A 1 246 ? -0.357 11.963 36.474 1.00 87.56 246 ILE A N 1
ATOM 2003 C CA . ILE A 1 246 ? -0.137 10.905 35.489 1.00 87.56 246 ILE A CA 1
ATOM 2004 C C . ILE A 1 246 ? 1.360 10.596 35.341 1.00 87.56 246 ILE A C 1
ATOM 2006 O O . ILE A 1 246 ? 1.738 9.429 35.329 1.00 87.56 246 ILE A O 1
ATOM 2010 N N . ASP A 1 247 ? 2.236 11.608 35.316 1.00 88.75 247 ASP A N 1
ATOM 2011 C CA . ASP A 1 247 ? 3.692 11.404 35.283 1.00 88.75 247 ASP A CA 1
ATOM 2012 C C . ASP A 1 247 ? 4.177 10.613 36.505 1.00 88.75 247 ASP A C 1
ATOM 2014 O O . ASP A 1 247 ? 5.031 9.742 36.359 1.00 88.75 247 ASP A O 1
ATOM 2018 N N . ARG A 1 248 ? 3.619 10.871 37.696 1.00 87.94 248 ARG A N 1
ATOM 2019 C CA . ARG A 1 248 ? 3.990 10.151 38.923 1.00 87.94 248 ARG A CA 1
ATOM 2020 C C . ARG A 1 248 ? 3.576 8.680 38.877 1.00 87.94 248 ARG A C 1
ATOM 2022 O O . ARG A 1 248 ? 4.353 7.837 39.312 1.00 87.94 248 ARG A O 1
ATOM 2029 N N . LYS A 1 249 ? 2.380 8.383 38.358 1.00 86.81 249 LYS A N 1
ATOM 2030 C CA . LYS A 1 249 ? 1.885 7.006 38.179 1.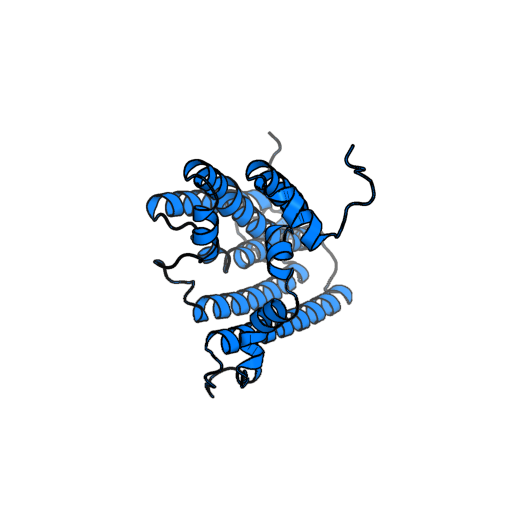00 86.81 249 LYS A CA 1
ATOM 2031 C C . LYS A 1 249 ? 2.704 6.230 37.144 1.00 86.81 249 LYS A C 1
ATOM 2033 O O . LYS A 1 249 ? 2.965 5.051 37.326 1.00 86.81 249 LYS A O 1
ATOM 2038 N N . VAL A 1 250 ? 3.142 6.894 36.073 1.00 85.75 250 VAL A N 1
ATOM 2039 C CA . VAL A 1 250 ? 3.822 6.236 34.943 1.00 85.75 250 VAL A CA 1
ATOM 2040 C C . VAL A 1 250 ? 5.331 6.104 35.144 1.00 85.75 250 VAL A C 1
ATOM 2042 O O . VAL A 1 250 ? 5.902 5.062 34.838 1.00 85.75 250 VAL A O 1
ATOM 2045 N N . TRP A 1 251 ? 5.990 7.155 35.632 1.00 84.81 251 TRP A N 1
ATOM 2046 C CA . TRP A 1 251 ? 7.455 7.233 35.715 1.00 84.81 251 TRP A CA 1
ATOM 2047 C C . TRP A 1 251 ? 7.987 7.150 37.149 1.00 84.81 251 TRP A C 1
ATOM 2049 O O . TRP A 1 251 ? 9.199 7.147 37.359 1.00 84.81 251 TRP A O 1
ATOM 2059 N N . GLY A 1 252 ? 7.094 7.095 38.140 1.00 79.69 252 GLY A N 1
ATOM 2060 C CA . GLY A 1 252 ? 7.448 7.189 39.550 1.00 79.69 252 GLY A CA 1
ATOM 2061 C C . GLY A 1 252 ? 7.748 8.627 39.999 1.00 79.69 252 GLY A C 1
ATOM 2062 O O . GLY A 1 252 ? 7.596 9.592 39.242 1.00 79.69 252 GLY A O 1
ATOM 2063 N N . PRO A 1 253 ? 8.149 8.819 41.267 1.00 73.31 253 PRO A N 1
ATOM 2064 C CA . PRO A 1 253 ? 8.507 10.134 41.779 1.00 73.31 253 PRO A CA 1
ATOM 2065 C C . PRO A 1 253 ? 9.734 10.681 41.040 1.00 73.31 253 PRO A C 1
ATOM 2067 O O . PRO A 1 253 ? 10.808 10.081 41.043 1.00 73.31 253 PRO A O 1
ATOM 2070 N N . VAL A 1 254 ? 9.585 11.861 40.435 1.00 58.06 254 VAL A N 1
ATOM 2071 C CA . VAL A 1 254 ? 10.698 12.597 39.829 1.00 58.06 254 VAL A CA 1
ATOM 2072 C C . VAL A 1 254 ? 11.675 12.975 40.944 1.00 58.06 254 VAL A C 1
ATOM 2074 O O . VAL A 1 254 ? 11.386 13.860 41.752 1.00 58.06 254 VAL A O 1
ATOM 2077 N N . LYS A 1 255 ? 12.832 12.305 41.010 1.00 48.16 255 LYS A N 1
ATOM 2078 C CA . LYS A 1 255 ? 13.940 12.705 41.887 1.00 48.16 255 LYS A CA 1
ATOM 2079 C C . LYS A 1 255 ? 14.373 14.124 41.493 1.00 48.16 255 LYS A C 1
ATOM 2081 O O . LYS A 1 255 ? 15.077 14.283 40.504 1.00 48.16 255 LYS A O 1
ATOM 2086 N N . GLY A 1 256 ? 13.939 15.151 42.231 1.00 51.28 256 GLY A N 1
ATOM 2087 C CA . GLY A 1 256 ? 14.500 16.499 42.067 1.00 51.28 256 GLY A CA 1
ATOM 2088 C C . GLY A 1 256 ? 13.633 17.714 42.399 1.00 51.28 256 GLY A C 1
ATOM 2089 O O . GLY A 1 256 ? 14.202 18.789 42.541 1.00 51.28 256 GLY A O 1
ATOM 2090 N N . LYS A 1 257 ? 12.307 17.613 42.576 1.00 43.44 257 LYS A N 1
ATOM 2091 C CA . LYS A 1 257 ? 11.524 18.755 43.096 1.00 43.44 257 LYS A CA 1
ATOM 2092 C C . LYS A 1 257 ? 11.259 18.588 44.587 1.00 43.44 257 LYS A C 1
ATOM 2094 O O . LYS A 1 257 ? 10.259 18.001 44.990 1.00 43.44 257 LYS A O 1
ATOM 2099 N N . ARG A 1 258 ? 12.207 19.091 45.382 1.00 37.03 258 ARG A N 1
ATOM 2100 C CA . ARG A 1 258 ? 12.005 19.421 46.795 1.00 37.03 258 ARG A CA 1
ATOM 2101 C C . ARG A 1 258 ? 10.898 20.484 46.827 1.00 37.03 258 ARG A C 1
ATOM 2103 O O . ARG A 1 258 ? 11.020 21.501 46.152 1.00 37.03 258 ARG A O 1
ATOM 2110 N N . ILE A 1 259 ? 9.781 20.164 47.470 1.00 41.00 259 ILE A N 1
ATOM 2111 C CA . ILE A 1 259 ? 8.714 21.126 47.740 1.00 41.00 259 ILE A CA 1
ATOM 2112 C C . ILE A 1 259 ? 9.215 21.909 48.955 1.00 41.00 259 ILE A C 1
ATOM 2114 O O . ILE A 1 259 ? 9.343 21.320 50.027 1.00 41.00 259 ILE A O 1
ATOM 2118 N N . GLU A 1 260 ? 9.607 23.161 48.739 1.00 33.69 260 GLU A N 1
ATOM 2119 C CA . GLU A 1 260 ? 9.656 24.192 49.783 1.00 33.69 260 GLU A CA 1
ATOM 2120 C C . GLU A 1 260 ? 8.343 24.974 49.742 1.00 33.69 260 GLU A C 1
ATOM 2122 O O . GLU A 1 260 ? 7.831 25.186 48.613 1.00 33.69 260 GLU A O 1
#